Protein AF-A0A956Z950-F1 (afdb_monomer_lite)

Radius of gyration: 25.84 Å; chains: 1; bounding box: 88×44×71 Å

pLDDT: mean 71.16, std 17.28, range [30.95, 95.12]

Sequence (337 aa):
MPAPLKPLLLPKWVHWTKTFQETALINRGTLDAVGYALPMVLLTRNAVERKEKMVDRTITIGSAFLLAPLHAYLFYRLFSRGLPSKHLMKLPFKALTSNRAFHAGLKELQKTLLQDSRGKLNWAIPKGLLGNNQAVTRIRHKLINNKTHMLLWDLMTEAMIFTNIGFINNWVSRKTTGKNRFVGEIGAASDAELDALHQARGNDEITKADEMKRHINNSIVAIVTPLVIALGLKRGLKNPKINHPFIKALRTVAHSFDYKKGIYLGMGSLVVVVGMQFLGYITAARSKYELMERTLQEAWANYLFFLGEPTWTFLLGRALFNREQRPLVHSIKSCVD

Secondary structure (DSSP, 8-state):
-PPP-------HHHHHHHHHHHTHHHHHHHHIIIIIIHHHHHT-SSHHHHHHHHHHHHHHHHIIIIIHHHHHHHHHHHHTTTSS-GGGGGS-GGGGSSHHHHHHHHHHHHHHHHHHTTT-----S-TTGGG-HHHHHHHHHHHHHHHHHHHHHHHHHHHHHHHHHHHHHHHHHHHHHS--S-TTTBTTB-HHHHHHHHHHTT--PPPHHHHHHHHHHHHHHHHHHHHHHHHHHHHHHH-TT---HHHHHHHHTGGGG--BTTTB--HHHHHHHHHHHHHHHHHT-SSHHHHHHHHHHHHHHHHIIIIIHHHHHHHHHHHHHTTT-----SSSSSS--

Structure (mmCIF, N/CA/C/O backbone):
data_AF-A0A956Z950-F1
#
_entry.id   AF-A0A956Z950-F1
#
loop_
_atom_site.group_PDB
_atom_site.id
_atom_site.type_symbol
_atom_site.label_atom_id
_atom_site.label_alt_id
_atom_site.label_comp_id
_atom_site.label_asym_id
_atom_site.label_entity_id
_atom_site.label_seq_id
_atom_site.pdbx_PDB_ins_code
_atom_site.Cartn_x
_atom_site.Cartn_y
_atom_site.Cartn_z
_atom_site.occupancy
_atom_site.B_iso_or_equiv
_atom_site.auth_seq_id
_atom_site.auth_comp_id
_atom_site.auth_asym_id
_atom_site.auth_atom_id
_atom_site.pdbx_PDB_model_num
ATOM 1 N N . MET A 1 1 ? -54.321 -11.184 12.605 1.00 36.19 1 MET A N 1
ATOM 2 C CA . MET A 1 1 ? -52.846 -11.136 12.725 1.00 36.19 1 MET A CA 1
ATOM 3 C C . MET A 1 1 ? -52.259 -11.682 11.434 1.00 36.19 1 MET A C 1
ATOM 5 O O . MET A 1 1 ? -52.555 -12.832 11.130 1.00 36.19 1 MET A O 1
ATOM 9 N N . PRO A 1 2 ? -51.531 -10.893 10.627 1.00 30.95 2 PRO A N 1
ATOM 10 C CA . PRO A 1 2 ? -50.921 -11.424 9.415 1.00 30.95 2 PRO A CA 1
ATOM 11 C C . PRO A 1 2 ? -49.802 -12.397 9.804 1.00 30.95 2 PRO A C 1
ATOM 13 O O . PRO A 1 2 ? -49.047 -12.145 10.745 1.00 30.95 2 PRO A O 1
ATOM 16 N N . ALA A 1 3 ? -49.744 -13.532 9.110 1.00 32.78 3 ALA A N 1
ATOM 17 C CA . ALA A 1 3 ? -48.742 -14.565 9.336 1.00 32.78 3 ALA A CA 1
ATOM 18 C C . ALA A 1 3 ? -47.320 -13.984 9.200 1.00 32.78 3 ALA A C 1
ATOM 20 O O . ALA A 1 3 ? -47.096 -13.130 8.336 1.00 32.78 3 ALA A O 1
ATOM 21 N N . PRO A 1 4 ? -46.345 -14.435 10.011 1.00 35.56 4 PRO A N 1
ATOM 22 C CA . PRO A 1 4 ? -44.966 -14.007 9.849 1.00 35.56 4 PRO A CA 1
ATOM 23 C C . PRO A 1 4 ? -44.488 -14.412 8.453 1.00 35.56 4 PRO A C 1
ATOM 25 O O . PRO A 1 4 ? -44.472 -15.595 8.104 1.00 35.56 4 PRO A O 1
ATOM 28 N N . LEU A 1 5 ? -44.121 -13.411 7.650 1.00 33.09 5 LEU A N 1
ATOM 29 C CA . LEU A 1 5 ? -43.457 -13.596 6.366 1.00 33.09 5 LEU A CA 1
ATOM 30 C C . LEU A 1 5 ? -42.270 -14.538 6.581 1.00 33.09 5 LEU A C 1
ATOM 32 O O . LEU A 1 5 ? -41.326 -14.205 7.303 1.00 33.09 5 LEU A O 1
ATOM 36 N N . LYS A 1 6 ? -42.334 -15.731 5.974 1.00 33.75 6 LYS A N 1
ATOM 37 C CA . LYS A 1 6 ? -41.185 -16.638 5.909 1.00 33.75 6 LYS A CA 1
ATOM 38 C C . LYS A 1 6 ? -40.003 -15.831 5.366 1.00 33.75 6 LYS A C 1
ATOM 40 O O . LYS A 1 6 ? -40.196 -15.106 4.387 1.00 33.75 6 LYS A O 1
ATOM 45 N N . PRO A 1 7 ? -38.805 -15.923 5.971 1.00 36.12 7 PRO A N 1
ATOM 46 C CA . PRO A 1 7 ? -37.646 -15.218 5.456 1.00 36.12 7 PRO A CA 1
ATOM 47 C C . PRO A 1 7 ? -37.455 -15.672 4.013 1.00 36.12 7 PRO A C 1
ATOM 49 O O . PRO A 1 7 ? -37.205 -16.854 3.768 1.00 36.12 7 PRO A O 1
ATOM 52 N N . LEU A 1 8 ? -37.635 -14.747 3.063 1.00 39.84 8 LEU A N 1
ATOM 53 C CA . LEU A 1 8 ? -37.225 -14.969 1.687 1.00 39.84 8 LEU A CA 1
ATOM 54 C C . LEU A 1 8 ? -35.783 -15.455 1.772 1.00 39.84 8 LEU A C 1
ATOM 56 O O . LEU A 1 8 ? -34.916 -14.747 2.291 1.00 39.84 8 LEU A O 1
ATOM 60 N N . LEU A 1 9 ? -35.559 -16.693 1.335 1.00 41.72 9 LEU A N 1
ATOM 61 C CA . LEU A 1 9 ? -34.234 -17.245 1.130 1.00 41.72 9 LEU A CA 1
ATOM 62 C C . LEU A 1 9 ? -33.528 -16.276 0.189 1.00 41.72 9 LEU A C 1
ATOM 64 O O . LEU A 1 9 ? -33.746 -16.318 -1.019 1.00 41.72 9 LEU A O 1
ATOM 68 N N . LEU A 1 10 ? -32.738 -15.358 0.752 1.00 43.41 10 LEU A N 1
ATOM 69 C CA . LEU A 1 10 ? -31.855 -14.513 -0.032 1.00 43.41 10 LEU A CA 1
ATOM 70 C C . LEU A 1 10 ? -31.085 -15.471 -0.948 1.00 43.41 10 LEU A C 1
ATOM 72 O O . LEU A 1 10 ? -30.477 -16.416 -0.428 1.00 43.41 10 LEU A O 1
ATOM 76 N N . PRO A 1 11 ? -31.160 -15.306 -2.284 1.00 47.19 11 PRO A N 1
ATOM 77 C CA . PRO A 1 11 ? -30.531 -16.232 -3.209 1.00 47.19 11 PRO A CA 1
ATOM 78 C C . PRO A 1 11 ? -29.075 -16.423 -2.794 1.00 47.19 11 PRO A C 1
ATOM 80 O O . PRO A 1 11 ? -28.435 -15.459 -2.365 1.00 47.19 11 PRO A O 1
ATOM 83 N N . LYS A 1 12 ? -28.523 -17.636 -2.939 1.00 40.16 12 LYS A N 1
ATOM 84 C CA . LYS A 1 12 ? -27.099 -17.921 -2.659 1.00 40.16 12 LYS A CA 1
ATOM 85 C C . LYS A 1 12 ? -26.176 -16.825 -3.233 1.00 40.16 12 LYS A C 1
ATOM 87 O O . LYS A 1 12 ? -25.171 -16.486 -2.625 1.00 40.16 12 LYS A O 1
ATOM 92 N N . TRP A 1 13 ? -26.582 -16.180 -4.323 1.00 37.72 13 TRP A N 1
ATOM 93 C CA . TRP A 1 13 ? -25.934 -15.050 -4.990 1.00 37.72 13 TRP A CA 1
ATOM 94 C C . TRP A 1 13 ? -25.842 -13.731 -4.196 1.00 37.72 13 TRP A C 1
ATOM 96 O O . TRP A 1 13 ? -24.858 -13.017 -4.359 1.00 37.72 13 TRP A O 1
ATOM 106 N N . VAL A 1 14 ? -26.783 -13.410 -3.295 1.00 39.25 14 VAL A N 1
ATOM 107 C CA . VAL A 1 14 ? -26.665 -12.269 -2.354 1.00 39.25 14 VAL A CA 1
ATOM 108 C C . VAL A 1 14 ? -25.585 -12.549 -1.312 1.00 39.25 14 VAL A C 1
ATOM 110 O O . VAL A 1 14 ? -24.806 -11.674 -0.938 1.00 39.25 14 VAL A O 1
ATOM 113 N N . HIS A 1 15 ? -25.490 -13.806 -0.874 1.00 38.78 15 HIS A N 1
ATOM 114 C CA . HIS A 1 15 ? -24.385 -14.242 -0.036 1.00 38.78 15 HIS A CA 1
ATOM 115 C C . HIS A 1 15 ? -23.064 -14.189 -0.807 1.00 38.78 15 HIS A C 1
ATOM 117 O O . HIS A 1 15 ? -22.077 -13.741 -0.241 1.00 38.78 15 HIS A O 1
ATOM 123 N N . TRP A 1 16 ? -23.037 -14.544 -2.095 1.00 38.34 16 TRP A N 1
ATOM 124 C CA . TRP A 1 16 ? -21.848 -14.398 -2.938 1.00 38.34 16 TRP A CA 1
ATOM 125 C C . TRP A 1 16 ? -21.462 -12.946 -3.191 1.00 38.34 16 TRP A C 1
ATOM 127 O O . TRP A 1 16 ? -20.291 -12.650 -3.071 1.00 38.34 16 TRP A O 1
ATOM 137 N N . THR A 1 17 ? -22.387 -12.027 -3.472 1.00 36.41 17 THR A N 1
ATOM 138 C CA . THR A 1 17 ? -22.077 -10.592 -3.648 1.00 36.41 17 THR A CA 1
ATOM 139 C C . THR A 1 17 ? -21.613 -9.955 -2.347 1.00 36.41 17 THR A C 1
ATOM 141 O O . THR A 1 17 ? -20.627 -9.228 -2.348 1.00 36.41 17 THR A O 1
ATOM 144 N N . LYS A 1 18 ? -22.237 -10.298 -1.215 1.00 37.66 18 LYS A N 1
ATOM 145 C CA . LYS A 1 18 ? -21.753 -9.897 0.109 1.00 37.66 18 LYS A CA 1
ATOM 146 C C . LYS A 1 18 ? -20.380 -10.498 0.405 1.00 37.66 18 LYS A C 1
ATOM 148 O O . LYS A 1 18 ? -19.490 -9.784 0.840 1.00 37.66 18 LYS A O 1
ATOM 153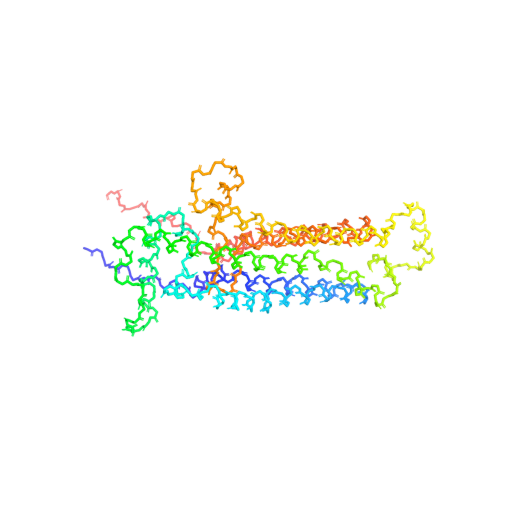 N N . THR A 1 19 ? -20.170 -11.780 0.111 1.00 38.62 19 THR A N 1
ATOM 154 C CA . THR A 1 19 ? -18.866 -12.438 0.272 1.00 38.62 19 THR A CA 1
ATOM 155 C C . THR A 1 19 ? -17.840 -11.810 -0.659 1.00 38.62 19 THR A C 1
ATOM 157 O O . THR A 1 19 ? -16.728 -11.587 -0.217 1.00 38.62 19 THR A O 1
ATOM 160 N N . PHE A 1 20 ? -18.224 -11.445 -1.884 1.00 38.81 20 PHE A N 1
ATOM 161 C CA . PHE A 1 20 ? -17.392 -10.837 -2.916 1.00 38.81 20 PHE A CA 1
ATOM 162 C C . PHE A 1 20 ? -16.963 -9.422 -2.538 1.00 38.81 20 PHE A C 1
ATOM 164 O O . PHE A 1 20 ? -15.784 -9.115 -2.647 1.00 38.81 20 PHE A O 1
ATOM 171 N N . GLN A 1 21 ? -17.886 -8.610 -2.015 1.00 40.25 21 GLN A N 1
ATOM 172 C CA . GLN A 1 21 ? -17.613 -7.304 -1.407 1.00 40.25 21 GLN A CA 1
ATOM 173 C C . GLN A 1 21 ? -16.757 -7.441 -0.147 1.00 40.25 21 GLN A C 1
ATOM 175 O O . GLN A 1 21 ? -15.829 -6.673 0.087 1.00 40.25 21 GLN A O 1
ATOM 180 N N . GLU A 1 22 ? -17.022 -8.459 0.670 1.00 39.69 22 GLU A N 1
ATOM 181 C CA . GLU A 1 22 ? -16.208 -8.741 1.838 1.00 39.69 22 GLU A CA 1
ATOM 182 C C . GLU A 1 22 ? -14.807 -9.228 1.412 1.00 39.69 22 GLU A C 1
ATOM 184 O O . GLU A 1 22 ? -13.836 -8.948 2.104 1.00 39.69 22 GLU A O 1
ATOM 189 N N . THR A 1 23 ? -14.636 -9.997 0.334 1.00 45.84 23 THR A N 1
ATOM 190 C CA . THR A 1 23 ? -13.346 -10.471 -0.216 1.00 45.84 23 THR A CA 1
ATOM 191 C C . THR A 1 23 ? -12.887 -9.639 -1.408 1.00 45.84 23 THR A C 1
ATOM 193 O O . THR A 1 23 ? -12.163 -10.163 -2.257 1.00 45.84 23 THR A O 1
ATOM 196 N N . ALA A 1 24 ? -13.262 -8.356 -1.459 1.00 48.97 24 ALA A N 1
ATOM 197 C CA . ALA A 1 24 ? -12.948 -7.469 -2.576 1.00 48.97 24 ALA A CA 1
ATOM 198 C C . ALA A 1 24 ? -11.459 -7.527 -2.944 1.00 48.97 24 ALA A C 1
ATOM 200 O O . ALA A 1 24 ? -11.131 -7.606 -4.114 1.00 48.97 24 ALA A O 1
ATOM 201 N N . LEU A 1 25 ? -10.558 -7.642 -1.962 1.00 49.81 25 LEU A N 1
ATOM 202 C CA . LEU A 1 25 ? -9.109 -7.789 -2.174 1.00 49.81 25 LEU A CA 1
ATOM 203 C C . LEU A 1 25 ? -8.682 -9.075 -2.902 1.00 49.81 25 LEU A C 1
ATOM 205 O O . LEU A 1 25 ? -7.820 -9.009 -3.770 1.00 49.81 25 LEU A O 1
ATOM 209 N N . ILE A 1 26 ? -9.277 -10.228 -2.579 1.00 52.31 26 ILE A N 1
ATOM 210 C CA . ILE A 1 26 ? -8.942 -11.510 -3.227 1.00 52.31 26 ILE A CA 1
ATOM 211 C C . ILE A 1 26 ? -9.468 -11.498 -4.660 1.00 52.31 26 ILE A C 1
ATOM 213 O O . ILE A 1 26 ? -8.723 -11.755 -5.596 1.00 52.31 26 ILE A O 1
ATOM 217 N N . ASN A 1 27 ? -10.735 -11.120 -4.833 1.00 48.25 27 ASN A N 1
ATOM 218 C CA . ASN A 1 27 ? -11.375 -11.084 -6.146 1.00 48.25 27 ASN A CA 1
ATOM 219 C C . ASN A 1 27 ? -10.722 -10.057 -7.072 1.00 48.25 27 ASN A C 1
ATOM 221 O O . ASN A 1 27 ? -10.587 -10.298 -8.265 1.00 48.25 27 ASN A O 1
ATOM 225 N N . ARG A 1 28 ? -10.256 -8.942 -6.512 1.00 54.84 28 ARG A N 1
ATOM 226 C CA . ARG A 1 28 ? -9.499 -7.902 -7.205 1.00 54.84 28 ARG A CA 1
ATOM 227 C C . ARG A 1 28 ? -8.101 -8.341 -7.589 1.00 54.84 28 ARG A C 1
ATOM 229 O O . ARG A 1 28 ? -7.748 -8.166 -8.738 1.00 54.84 28 ARG A O 1
ATOM 236 N N . GLY A 1 29 ? -7.329 -8.951 -6.690 1.00 54.69 29 GLY A N 1
ATOM 237 C CA . GLY A 1 29 ? -6.021 -9.478 -7.074 1.00 54.69 29 GLY A CA 1
ATOM 238 C C . GLY A 1 29 ? -6.141 -10.571 -8.147 1.00 54.69 29 GLY A C 1
ATOM 239 O O . GLY A 1 29 ? -5.272 -10.685 -9.005 1.00 54.69 29 GLY A O 1
ATOM 240 N N . THR A 1 30 ? -7.248 -11.324 -8.167 1.00 51.62 30 THR A N 1
ATOM 241 C CA . THR A 1 30 ? -7.568 -12.265 -9.251 1.00 51.62 30 THR A CA 1
ATOM 242 C C . THR A 1 30 ? -7.985 -11.550 -10.542 1.00 51.62 30 THR A C 1
ATOM 244 O O . THR A 1 30 ? -7.527 -11.940 -11.611 1.00 51.62 30 THR A O 1
ATOM 247 N N . LEU A 1 31 ? -8.802 -10.492 -10.477 1.00 53.16 31 LEU A N 1
ATOM 248 C CA . LEU A 1 31 ? -9.183 -9.682 -11.644 1.00 53.16 31 LEU A CA 1
ATOM 249 C C . LEU A 1 31 ? -7.996 -8.905 -12.230 1.00 53.16 31 LEU A C 1
ATOM 251 O O . LEU A 1 31 ? -7.857 -8.863 -13.447 1.00 53.16 31 LEU A O 1
ATOM 255 N N . ASP A 1 32 ? -7.105 -8.369 -11.401 1.00 56.41 32 ASP A N 1
ATOM 256 C CA . ASP A 1 32 ? -5.864 -7.732 -11.842 1.00 56.41 32 ASP A CA 1
ATOM 257 C C . ASP A 1 32 ? -4.927 -8.768 -12.469 1.00 56.41 32 ASP A C 1
ATOM 259 O O . ASP A 1 32 ? -4.366 -8.515 -13.532 1.00 56.41 32 ASP A O 1
ATOM 263 N N . ALA A 1 33 ? -4.793 -9.959 -11.874 1.00 55.03 33 ALA A N 1
ATOM 264 C CA . ALA A 1 33 ? -3.956 -11.029 -12.419 1.00 55.03 33 ALA A CA 1
ATOM 265 C C . ALA A 1 33 ? -4.477 -11.584 -13.760 1.00 55.03 33 ALA A C 1
ATOM 267 O O . ALA A 1 33 ? -3.694 -11.841 -14.674 1.00 55.03 33 ALA A O 1
ATOM 268 N N . VAL A 1 34 ? -5.792 -11.775 -13.901 1.00 54.34 34 VAL A N 1
ATOM 269 C CA . VAL A 1 34 ? -6.386 -12.456 -15.067 1.00 54.34 34 VAL A CA 1
ATOM 270 C C . VAL A 1 34 ? -6.893 -11.471 -16.124 1.00 54.34 34 VAL A C 1
ATOM 272 O O . VAL A 1 34 ? -6.720 -11.715 -17.314 1.00 54.34 34 VAL A O 1
ATOM 275 N N . GLY A 1 35 ? -7.503 -10.359 -15.715 1.00 53.44 35 GLY A N 1
ATOM 276 C CA . GLY A 1 35 ? -8.142 -9.382 -16.602 1.00 53.44 35 GLY A CA 1
ATOM 277 C C . GLY A 1 35 ? -7.226 -8.264 -17.100 1.00 53.44 35 GLY A C 1
ATOM 278 O O . GLY A 1 35 ? -7.523 -7.667 -18.131 1.00 53.44 35 GLY A O 1
ATOM 279 N N . TYR A 1 36 ? -6.109 -7.994 -16.415 1.00 61.50 36 TYR A N 1
ATOM 280 C CA . TYR A 1 36 ? -5.167 -6.933 -16.796 1.00 61.50 36 TYR A CA 1
ATOM 281 C C . TYR A 1 36 ? -3.740 -7.451 -17.002 1.00 61.50 36 TYR A C 1
ATOM 283 O O . TYR A 1 36 ? -3.162 -7.270 -18.072 1.00 61.50 36 TYR A O 1
ATOM 291 N N . ALA A 1 37 ? -3.181 -8.162 -16.022 1.00 62.09 37 ALA A N 1
ATOM 292 C CA . ALA A 1 37 ? -1.799 -8.628 -16.040 1.00 62.09 37 ALA A CA 1
ATOM 293 C C . ALA A 1 37 ? -1.532 -9.646 -17.157 1.00 62.09 37 ALA A C 1
ATOM 295 O O . ALA A 1 37 ? -0.577 -9.476 -17.915 1.00 62.09 37 ALA A O 1
ATOM 296 N N . LEU A 1 38 ? -2.378 -10.677 -17.288 1.00 64.19 38 LEU A N 1
ATOM 297 C CA . LEU A 1 38 ? -2.237 -11.677 -18.350 1.00 64.19 38 LEU A CA 1
ATOM 298 C C . LEU A 1 38 ? -2.312 -11.035 -19.747 1.00 64.19 38 LEU A C 1
ATOM 300 O O . LEU A 1 38 ? -1.374 -11.226 -20.521 1.00 64.19 38 LEU A O 1
ATOM 304 N N . PRO A 1 39 ? -3.343 -10.231 -20.083 1.00 67.00 39 PRO A N 1
ATOM 305 C CA . PRO A 1 39 ? -3.405 -9.557 -21.378 1.00 67.00 39 PRO A CA 1
ATOM 306 C C . PRO A 1 39 ? -2.222 -8.618 -21.622 1.00 67.00 39 PRO A C 1
ATOM 308 O O . PRO A 1 39 ? -1.646 -8.642 -22.704 1.00 67.00 39 PRO A O 1
ATOM 311 N N . MET A 1 40 ? -1.792 -7.848 -20.618 1.00 67.06 40 MET A N 1
ATOM 312 C CA . MET A 1 40 ? -0.656 -6.928 -20.754 1.00 67.06 40 MET A CA 1
ATOM 313 C C . MET A 1 40 ? 0.671 -7.637 -21.031 1.00 67.06 40 MET A C 1
ATOM 315 O O . MET A 1 40 ? 1.520 -7.057 -21.703 1.00 67.06 40 MET A O 1
ATOM 319 N N . VAL A 1 41 ? 0.855 -8.863 -20.528 1.00 70.88 41 VAL A N 1
ATOM 320 C CA . VAL A 1 41 ? 2.016 -9.720 -20.817 1.00 70.88 41 VAL A CA 1
ATOM 321 C C . VAL A 1 41 ? 1.875 -10.404 -22.181 1.00 70.88 41 VAL A C 1
ATOM 323 O O . VAL A 1 41 ? 2.847 -10.488 -22.927 1.00 70.88 41 VAL A O 1
ATOM 326 N N . LEU A 1 42 ? 0.683 -10.899 -22.523 1.00 71.88 42 LEU A N 1
ATOM 327 C CA . LEU A 1 42 ? 0.438 -11.634 -23.769 1.00 71.88 42 LEU A CA 1
ATOM 328 C C . LEU A 1 42 ? 0.450 -10.728 -25.008 1.00 71.88 42 LEU A C 1
ATOM 330 O O . LEU A 1 42 ? 0.877 -11.165 -26.073 1.00 71.88 42 LEU A O 1
ATOM 334 N N . LEU A 1 43 ? 0.025 -9.472 -24.864 1.00 70.69 43 LEU A N 1
ATOM 335 C CA . LEU A 1 43 ? -0.046 -8.485 -25.945 1.00 70.69 43 LEU A CA 1
ATOM 336 C C . LEU A 1 43 ? 1.263 -7.701 -26.145 1.00 70.69 43 LEU A C 1
ATOM 338 O O . LEU A 1 43 ? 1.309 -6.809 -26.994 1.00 70.69 43 LEU A O 1
ATOM 342 N N . THR A 1 44 ? 2.333 -8.009 -25.398 1.00 70.06 44 THR A N 1
ATOM 343 C CA . THR A 1 44 ? 3.636 -7.376 -25.641 1.00 70.06 44 THR A CA 1
ATOM 344 C C . THR A 1 44 ? 4.233 -7.821 -26.963 1.00 70.06 44 THR A C 1
ATOM 346 O O . THR A 1 44 ? 4.251 -9.010 -27.307 1.00 70.06 44 THR A O 1
ATOM 349 N N . ARG A 1 45 ? 4.789 -6.842 -27.677 1.00 69.25 45 ARG A N 1
ATOM 350 C CA . ARG A 1 45 ? 5.439 -7.050 -28.976 1.00 69.25 45 ARG A CA 1
ATOM 351 C C . ARG A 1 45 ? 6.903 -7.464 -28.829 1.00 69.25 45 ARG A C 1
ATOM 353 O O . ARG A 1 45 ? 7.462 -8.046 -29.749 1.00 69.25 45 ARG A O 1
ATOM 360 N N . ASN A 1 46 ? 7.503 -7.211 -27.665 1.00 74.38 46 ASN A N 1
ATOM 361 C CA . ASN A 1 46 ? 8.901 -7.505 -27.373 1.00 74.38 46 ASN A CA 1
ATOM 362 C C . ASN A 1 46 ? 9.036 -8.524 -26.221 1.00 74.38 46 ASN A C 1
ATOM 364 O O . ASN A 1 46 ? 8.397 -8.405 -25.174 1.00 74.38 46 ASN A O 1
ATOM 368 N N . ALA A 1 47 ? 9.918 -9.515 -26.387 1.00 76.06 47 ALA A N 1
ATOM 369 C CA . ALA A 1 47 ? 10.246 -10.502 -25.358 1.00 76.06 47 ALA A CA 1
ATOM 370 C C . ALA A 1 47 ? 10.857 -9.881 -24.086 1.00 76.06 47 ALA A C 1
ATOM 372 O O . ALA A 1 47 ? 10.634 -10.391 -22.987 1.00 76.06 47 ALA A O 1
ATOM 373 N N . VAL A 1 48 ? 11.606 -8.781 -24.205 1.00 72.62 48 VAL A N 1
ATOM 374 C CA . VAL A 1 48 ? 12.157 -8.053 -23.051 1.00 72.62 48 VAL A CA 1
ATOM 375 C C . VAL A 1 48 ? 11.043 -7.343 -22.285 1.00 72.62 48 VAL A C 1
ATOM 377 O O . VAL A 1 48 ? 10.956 -7.473 -21.066 1.00 72.62 48 VAL A O 1
ATOM 380 N N . GLU A 1 49 ? 10.147 -6.662 -22.998 1.00 72.94 49 GLU A N 1
ATOM 381 C CA . GLU A 1 49 ? 8.974 -6.000 -22.416 1.00 72.94 49 GLU A CA 1
ATOM 382 C C . GLU A 1 49 ? 8.070 -7.021 -21.709 1.00 72.94 49 GLU A C 1
ATOM 384 O O . GLU A 1 49 ? 7.594 -6.791 -20.597 1.00 72.94 49 GLU A O 1
ATOM 389 N N . ARG A 1 50 ? 7.905 -8.208 -22.311 1.00 76.75 50 ARG A N 1
ATOM 390 C CA . ARG A 1 50 ? 7.199 -9.337 -21.694 1.00 76.75 50 ARG A CA 1
ATOM 391 C C . ARG A 1 50 ? 7.815 -9.736 -20.356 1.00 76.75 50 ARG A C 1
ATOM 393 O O . ARG A 1 50 ? 7.080 -9.964 -19.401 1.00 76.75 50 ARG A O 1
ATOM 400 N N . LYS A 1 51 ? 9.147 -9.821 -20.279 1.00 75.81 51 LYS A N 1
ATOM 401 C CA . LYS A 1 51 ? 9.867 -10.187 -19.050 1.00 75.81 51 LYS A CA 1
ATOM 402 C C . LYS A 1 51 ? 9.724 -9.124 -17.962 1.00 75.81 51 LYS A C 1
ATOM 404 O O . LYS A 1 51 ? 9.423 -9.497 -16.833 1.00 75.81 51 LYS A O 1
ATOM 409 N N . GLU A 1 52 ? 9.879 -7.834 -18.279 1.00 73.44 52 GLU A N 1
ATOM 410 C CA . GLU A 1 52 ? 9.639 -6.754 -17.303 1.00 73.44 52 GLU A CA 1
ATOM 411 C C . GLU A 1 52 ? 8.206 -6.813 -16.758 1.00 73.44 52 GLU A C 1
ATOM 413 O O . GLU A 1 52 ? 8.008 -6.813 -15.543 1.00 73.44 52 GLU A O 1
ATOM 418 N N . LYS A 1 53 ? 7.208 -6.954 -17.642 1.00 75.06 53 LYS A N 1
ATOM 419 C CA . LYS A 1 53 ? 5.804 -7.070 -17.227 1.00 75.06 53 LYS A CA 1
ATOM 420 C C . LYS A 1 53 ? 5.545 -8.340 -16.415 1.00 75.06 53 LYS A C 1
ATOM 422 O O . LYS A 1 53 ? 4.815 -8.286 -15.436 1.00 75.06 53 LYS A O 1
ATOM 427 N N . MET A 1 54 ? 6.154 -9.480 -16.741 1.00 78.69 54 MET A N 1
ATOM 428 C CA . MET A 1 54 ? 6.020 -10.685 -15.911 1.00 78.69 54 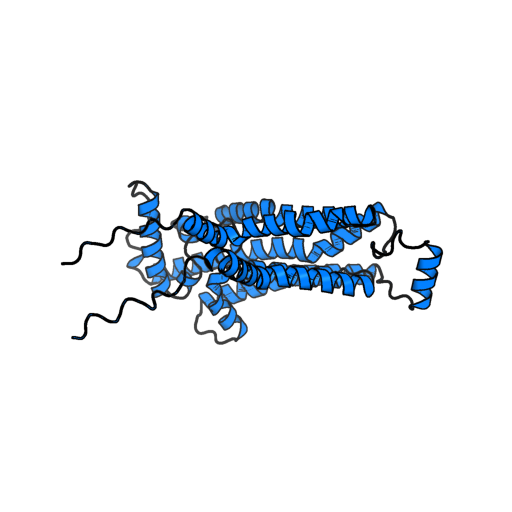MET A CA 1
ATOM 429 C C . MET A 1 54 ? 6.618 -10.504 -14.514 1.00 78.69 54 MET A C 1
ATOM 431 O O . MET A 1 54 ? 6.013 -10.954 -13.541 1.00 78.69 54 MET A O 1
ATOM 435 N N . VAL A 1 55 ? 7.778 -9.852 -14.396 1.00 79.06 55 VAL A N 1
ATOM 436 C CA . VAL A 1 55 ? 8.424 -9.595 -13.100 1.00 79.06 55 VAL A CA 1
ATOM 437 C C . VAL A 1 55 ? 7.567 -8.673 -12.243 1.00 79.06 55 VAL A C 1
ATOM 439 O O . VAL A 1 55 ? 7.248 -9.038 -11.113 1.00 79.06 55 VAL A O 1
ATOM 442 N N . ASP A 1 56 ? 7.118 -7.550 -12.801 1.00 75.12 56 ASP A N 1
ATOM 443 C CA . ASP A 1 56 ? 6.180 -6.629 -12.154 1.00 75.12 56 ASP A CA 1
ATOM 444 C C . ASP A 1 56 ? 4.963 -7.368 -11.576 1.00 75.12 56 ASP A C 1
ATOM 446 O O . ASP A 1 56 ? 4.648 -7.282 -10.384 1.00 75.12 56 ASP A O 1
ATOM 450 N N . ARG A 1 57 ? 4.302 -8.172 -12.413 1.00 76.75 57 ARG A N 1
ATOM 451 C CA . ARG A 1 57 ? 3.078 -8.874 -12.017 1.00 76.75 57 ARG A CA 1
ATOM 452 C C . ARG A 1 57 ? 3.351 -9.996 -11.029 1.00 76.75 57 ARG A C 1
ATOM 454 O O . ARG A 1 57 ? 2.545 -10.195 -10.127 1.00 76.75 57 ARG A O 1
ATOM 461 N N . THR A 1 58 ? 4.494 -10.668 -11.121 1.00 78.62 58 THR A N 1
ATOM 462 C CA . THR A 1 58 ? 4.901 -11.675 -10.131 1.00 78.62 58 THR A CA 1
ATOM 463 C C . THR A 1 58 ? 5.144 -11.038 -8.766 1.00 78.62 58 THR A C 1
ATOM 465 O O . THR A 1 58 ? 4.678 -11.573 -7.762 1.00 78.62 58 THR A O 1
ATOM 468 N N . ILE A 1 59 ? 5.818 -9.882 -8.716 1.00 78.75 59 ILE A N 1
ATOM 469 C CA . ILE A 1 59 ? 6.043 -9.142 -7.467 1.00 78.75 59 ILE A CA 1
ATOM 470 C C . ILE A 1 59 ? 4.711 -8.656 -6.894 1.00 78.75 59 ILE A C 1
ATOM 472 O O . ILE A 1 59 ? 4.457 -8.869 -5.715 1.00 78.75 59 ILE A O 1
ATOM 476 N N . THR A 1 60 ? 3.839 -8.084 -7.727 1.00 72.38 60 THR A N 1
ATOM 477 C CA . THR A 1 60 ? 2.519 -7.576 -7.319 1.00 72.38 60 THR A CA 1
ATOM 478 C C . THR A 1 60 ? 1.594 -8.683 -6.798 1.00 72.38 60 THR A C 1
ATOM 480 O O . THR A 1 60 ? 0.955 -8.533 -5.758 1.00 72.38 60 THR A O 1
ATOM 483 N N . ILE A 1 61 ? 1.518 -9.824 -7.491 1.00 72.38 61 ILE A N 1
ATOM 484 C CA . ILE A 1 61 ? 0.704 -10.973 -7.065 1.00 72.38 61 ILE A CA 1
ATOM 485 C C . ILE A 1 61 ? 1.314 -11.608 -5.811 1.00 72.38 61 ILE A C 1
ATOM 487 O O . ILE A 1 61 ? 0.600 -11.901 -4.852 1.00 72.38 61 ILE A O 1
ATOM 491 N N . GLY A 1 62 ? 2.634 -11.799 -5.794 1.00 73.12 62 GLY A N 1
ATOM 492 C CA . GLY A 1 62 ? 3.353 -12.356 -4.653 1.00 73.12 62 GLY A CA 1
ATOM 493 C C . GLY A 1 62 ? 3.203 -11.499 -3.397 1.00 73.12 62 GLY A C 1
ATOM 494 O O . GLY A 1 62 ? 2.955 -12.040 -2.319 1.00 73.12 62 GLY A O 1
ATOM 495 N N . SER A 1 63 ? 3.277 -10.172 -3.514 1.00 72.56 63 SER A N 1
ATOM 496 C CA . SER A 1 63 ? 3.069 -9.285 -2.371 1.00 72.56 63 SER A CA 1
ATOM 497 C C . SER A 1 63 ? 1.624 -9.331 -1.880 1.00 72.56 63 SER A C 1
ATOM 499 O O . SER A 1 63 ? 1.395 -9.604 -0.705 1.00 72.56 63 SER A O 1
ATOM 501 N N . ALA A 1 64 ? 0.642 -9.201 -2.775 1.00 68.00 64 ALA A N 1
ATOM 502 C CA . ALA A 1 64 ? -0.770 -9.165 -2.403 1.00 68.00 64 ALA A CA 1
ATOM 503 C C . ALA A 1 64 ? -1.286 -10.482 -1.791 1.00 68.00 64 ALA A C 1
ATOM 505 O O . ALA A 1 64 ? -2.086 -10.455 -0.851 1.00 68.00 64 ALA A O 1
ATOM 506 N N . PHE A 1 65 ? -0.851 -11.634 -2.313 1.00 68.75 65 PHE A N 1
ATOM 507 C CA . PHE A 1 65 ? -1.403 -12.941 -1.935 1.00 68.75 65 PHE A CA 1
ATOM 508 C C . PHE A 1 65 ? -0.528 -13.760 -0.990 1.00 68.75 65 PHE A C 1
ATOM 510 O O . PHE A 1 65 ? -1.054 -14.644 -0.313 1.00 68.75 65 PHE A O 1
ATOM 517 N N . LEU A 1 66 ? 0.777 -13.485 -0.916 1.00 71.75 66 LEU A N 1
ATOM 518 C CA . LEU A 1 66 ? 1.693 -14.229 -0.050 1.00 71.75 66 LEU A CA 1
ATOM 519 C C . LEU A 1 66 ? 2.279 -13.336 1.040 1.00 71.75 66 LEU A C 1
ATOM 521 O O . LEU A 1 66 ? 2.118 -13.655 2.219 1.00 71.75 66 LEU A O 1
ATOM 525 N N . LEU A 1 67 ? 2.918 -12.217 0.682 1.00 74.31 67 LEU A N 1
ATOM 526 C CA . LEU A 1 67 ? 3.628 -11.388 1.664 1.00 74.31 67 LEU A CA 1
ATOM 527 C C . LEU A 1 67 ? 2.670 -10.637 2.591 1.00 74.31 67 LEU A C 1
ATOM 529 O O . LEU A 1 67 ? 2.809 -10.786 3.802 1.00 74.31 67 LEU A O 1
ATOM 533 N N . ALA A 1 68 ? 1.671 -9.919 2.071 1.00 70.81 68 ALA A N 1
ATOM 534 C CA . ALA A 1 68 ? 0.717 -9.159 2.881 1.00 70.81 68 ALA A CA 1
ATOM 535 C C . ALA A 1 68 ? -0.014 -10.047 3.911 1.00 70.81 68 ALA A C 1
ATOM 537 O O . ALA A 1 68 ? 0.004 -9.710 5.101 1.00 70.81 68 ALA A O 1
ATOM 538 N N . PRO A 1 69 ? -0.602 -11.208 3.538 1.00 70.19 69 PRO A N 1
ATOM 539 C CA . PRO A 1 69 ? -1.253 -12.087 4.508 1.00 70.19 69 PRO A CA 1
ATOM 540 C C . PRO A 1 69 ? -0.286 -12.706 5.519 1.00 70.19 69 PRO A C 1
ATOM 542 O O . PRO A 1 69 ? -0.616 -12.809 6.703 1.00 70.19 69 PRO A O 1
ATOM 545 N N . LEU A 1 70 ? 0.909 -13.113 5.077 1.00 72.62 70 LEU A N 1
ATOM 546 C CA . LEU A 1 70 ? 1.929 -13.680 5.959 1.00 72.62 70 LEU A CA 1
ATOM 547 C C . LEU A 1 70 ? 2.421 -12.641 6.971 1.00 72.62 70 LEU A C 1
ATOM 549 O O . LEU A 1 70 ? 2.511 -12.931 8.163 1.00 72.62 70 LEU A O 1
ATOM 553 N N . HIS A 1 71 ? 2.696 -11.425 6.511 1.00 76.44 71 HIS A N 1
ATOM 554 C CA . HIS A 1 71 ? 3.136 -10.311 7.334 1.00 76.44 71 HIS A CA 1
ATOM 555 C C . HIS A 1 71 ? 2.050 -9.948 8.355 1.00 76.44 71 HIS A C 1
ATOM 557 O O . HIS A 1 71 ? 2.302 -10.013 9.560 1.00 76.44 71 HIS A O 1
ATOM 563 N N . ALA A 1 72 ? 0.805 -9.740 7.912 1.00 71.75 72 ALA A N 1
ATOM 564 C CA . ALA A 1 72 ? -0.327 -9.486 8.802 1.00 71.75 72 ALA A CA 1
ATOM 565 C C . ALA A 1 72 ? -0.488 -10.595 9.861 1.00 71.75 72 ALA A C 1
ATOM 567 O O . ALA A 1 72 ? -0.690 -10.313 11.044 1.00 71.75 72 ALA A O 1
ATOM 568 N N . TYR A 1 73 ? -0.315 -11.864 9.479 1.00 76.00 73 TYR A N 1
ATOM 569 C CA . TYR A 1 73 ? -0.367 -12.997 10.402 1.00 76.00 73 TYR A CA 1
ATOM 570 C C . TYR A 1 73 ? 0.760 -12.993 11.449 1.00 76.00 73 TYR A C 1
ATOM 572 O O . TYR A 1 73 ? 0.510 -13.173 12.649 1.00 76.00 73 TYR A O 1
ATOM 580 N N . LEU A 1 74 ? 2.007 -12.797 11.012 1.00 80.94 74 LEU A N 1
ATOM 581 C CA . LEU A 1 74 ? 3.183 -12.770 11.884 1.00 80.94 74 LEU A CA 1
ATOM 582 C C . LEU A 1 74 ? 3.116 -11.589 12.858 1.00 80.94 74 LEU A C 1
ATOM 584 O O . LEU A 1 74 ? 3.292 -11.766 14.069 1.00 80.94 74 LEU A O 1
ATOM 588 N N . PHE A 1 75 ? 2.775 -10.401 12.363 1.00 80.19 75 PHE A N 1
ATOM 589 C CA . PHE A 1 75 ? 2.664 -9.200 13.182 1.00 80.19 75 PHE A CA 1
ATOM 590 C C . PHE A 1 75 ? 1.427 -9.211 14.078 1.00 80.19 75 PHE A C 1
ATOM 592 O O . PHE A 1 75 ? 1.509 -8.753 15.218 1.00 80.19 75 PHE A O 1
ATOM 599 N N . TYR A 1 76 ? 0.321 -9.837 13.665 1.00 80.56 76 TYR A N 1
ATOM 600 C CA . TYR A 1 76 ? -0.799 -10.115 14.565 1.00 80.56 76 TYR A CA 1
ATOM 601 C C . TYR A 1 76 ? -0.350 -10.957 15.766 1.00 80.56 76 TYR A C 1
ATOM 603 O O . TYR A 1 76 ? -0.677 -10.637 16.914 1.00 80.56 76 TYR A O 1
ATOM 611 N N . ARG A 1 77 ? 0.431 -12.023 15.541 1.00 80.50 77 ARG A N 1
ATOM 612 C CA . ARG A 1 77 ? 0.977 -12.849 16.631 1.00 80.50 77 ARG A CA 1
ATOM 613 C C . ARG A 1 77 ? 1.914 -12.048 17.533 1.00 80.50 77 ARG A C 1
ATOM 615 O O . ARG A 1 77 ? 1.833 -12.202 18.747 1.00 80.50 77 ARG A O 1
ATOM 622 N N . LEU A 1 78 ? 2.764 -11.195 16.966 1.00 85.06 78 LEU A N 1
ATOM 623 C CA . LEU A 1 78 ? 3.702 -10.366 17.724 1.00 85.06 78 LEU A CA 1
ATOM 624 C C . LEU A 1 78 ? 2.969 -9.320 18.580 1.00 85.06 78 LEU A C 1
ATOM 626 O O . LEU A 1 78 ? 3.168 -9.257 19.791 1.00 85.06 78 LEU A O 1
ATOM 630 N N . PHE A 1 79 ? 2.079 -8.535 17.971 1.00 84.12 79 PHE A N 1
ATOM 631 C CA . PHE A 1 79 ? 1.406 -7.403 18.615 1.00 84.12 79 PHE A CA 1
ATOM 632 C C . PHE A 1 79 ? 0.170 -7.785 19.432 1.00 84.12 79 PHE A C 1
ATOM 634 O O . PHE A 1 79 ? -0.360 -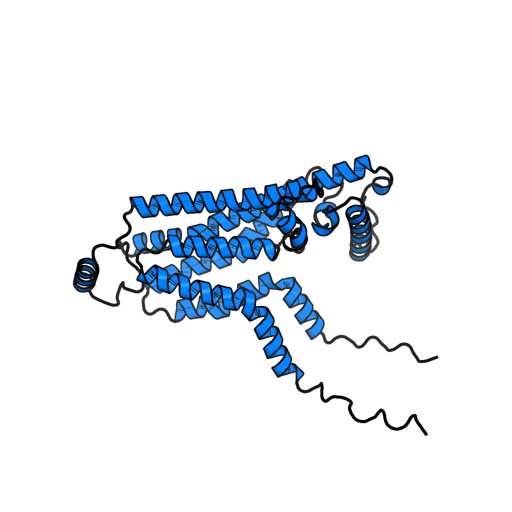6.954 20.171 1.00 84.12 79 PHE A O 1
ATOM 641 N N . SER A 1 80 ? -0.290 -9.035 19.367 1.00 80.81 80 SER A N 1
ATOM 642 C CA . SER A 1 80 ? -1.265 -9.552 20.334 1.00 80.81 80 SER A CA 1
ATOM 643 C C . SER A 1 80 ? -0.625 -9.969 21.664 1.00 80.81 80 SER A C 1
ATOM 645 O O . SER A 1 80 ? -1.348 -10.106 22.657 1.00 80.81 80 SER A O 1
ATOM 647 N N . ARG A 1 81 ? 0.711 -10.117 21.734 1.00 77.88 81 ARG A N 1
ATOM 648 C CA . ARG A 1 81 ? 1.419 -10.438 22.983 1.00 77.88 81 ARG A CA 1
ATOM 649 C C . ARG A 1 81 ? 1.215 -9.326 24.015 1.00 77.88 81 ARG A C 1
ATOM 651 O O . ARG A 1 81 ? 1.334 -8.135 23.729 1.00 77.88 81 ARG A O 1
ATOM 658 N N . GLY A 1 82 ? 0.870 -9.721 25.238 1.00 72.44 82 GLY A N 1
ATOM 659 C CA . GLY A 1 82 ? 0.634 -8.802 26.352 1.00 72.44 82 GLY A CA 1
ATOM 660 C C . GLY A 1 82 ? -0.735 -8.111 26.354 1.00 72.44 82 GLY A C 1
ATOM 661 O O . GLY A 1 82 ? -0.987 -7.296 27.246 1.00 72.44 82 GLY A O 1
ATOM 662 N N . LEU A 1 83 ? -1.629 -8.399 25.404 1.00 78.06 83 LEU A N 1
ATOM 663 C CA . LEU A 1 83 ? -3.047 -8.080 25.576 1.00 78.06 83 LEU A CA 1
ATOM 664 C C . LEU A 1 83 ? -3.703 -9.135 26.479 1.00 78.06 83 LEU A C 1
ATOM 666 O O . LEU A 1 83 ? -3.364 -10.311 26.367 1.00 78.06 83 LEU A O 1
ATOM 670 N N . PRO A 1 84 ? -4.676 -8.752 27.326 1.00 72.56 84 PRO A N 1
ATOM 671 C CA . PRO A 1 84 ? -5.381 -9.712 28.179 1.00 72.56 84 PRO A CA 1
ATOM 672 C C . PRO A 1 84 ? -6.167 -10.751 27.366 1.00 72.56 84 PRO A C 1
ATOM 674 O O . PRO A 1 84 ? -6.435 -11.842 27.848 1.00 72.56 84 PRO A O 1
ATOM 677 N N . SER A 1 85 ? -6.509 -10.437 26.112 1.00 77.56 85 SER A N 1
ATOM 678 C CA . SER A 1 85 ? -7.028 -11.405 25.151 1.00 77.56 85 SER A CA 1
ATOM 679 C C . SER A 1 85 ? -6.609 -11.022 23.735 1.00 77.56 85 SER A C 1
ATOM 681 O O . SER A 1 85 ? -6.803 -9.880 23.310 1.00 77.56 85 SER A O 1
ATOM 683 N N . LYS A 1 86 ? -6.091 -11.993 22.968 1.00 76.81 86 LYS A N 1
ATOM 684 C CA . LYS A 1 86 ? -5.748 -11.813 21.544 1.00 76.81 86 LYS A CA 1
ATOM 685 C C . LYS A 1 86 ? -6.951 -11.379 20.703 1.00 76.81 86 LYS A C 1
ATOM 687 O O . LYS A 1 86 ? -6.792 -10.665 19.720 1.00 76.81 86 LYS A O 1
ATOM 692 N N . HIS A 1 87 ? -8.164 -11.748 21.119 1.00 80.12 87 HIS A N 1
ATOM 693 C CA . HIS A 1 87 ? -9.395 -11.392 20.417 1.00 80.12 87 HIS A CA 1
ATOM 694 C C . HIS A 1 87 ? -9.670 -9.885 20.421 1.00 80.12 87 HIS A C 1
ATOM 696 O O . HIS A 1 87 ? -10.368 -9.410 19.532 1.00 80.12 87 HIS A O 1
ATOM 702 N N . LEU A 1 88 ? -9.078 -9.121 21.347 1.00 81.69 88 LEU A N 1
ATOM 703 C CA . LEU A 1 88 ? -9.188 -7.661 21.362 1.00 81.69 88 LEU A CA 1
ATOM 704 C C . LEU A 1 88 ? -8.621 -7.011 20.094 1.00 81.69 88 LEU A C 1
ATOM 706 O O . LEU A 1 88 ? -9.110 -5.962 19.688 1.00 81.69 88 LEU A O 1
ATOM 710 N N . MET A 1 89 ? -7.656 -7.650 19.422 1.00 82.94 89 MET A N 1
ATOM 711 C CA . MET A 1 89 ? -7.139 -7.183 18.128 1.00 82.94 89 MET A CA 1
ATOM 712 C C . MET A 1 89 ? -8.200 -7.200 17.018 1.00 82.94 89 MET A C 1
ATOM 714 O O . MET A 1 89 ? -8.057 -6.469 16.042 1.00 82.94 89 MET A O 1
ATOM 718 N N . LYS A 1 90 ? -9.279 -7.983 17.176 1.00 82.25 90 LYS A N 1
ATOM 719 C CA . LYS A 1 90 ? -10.407 -8.024 16.232 1.00 82.25 90 LYS A CA 1
ATOM 720 C C . LYS A 1 90 ? -11.340 -6.813 16.352 1.00 82.25 90 LYS A C 1
ATOM 722 O O . LYS A 1 90 ? -12.193 -6.638 15.489 1.00 82.25 90 LYS A O 1
ATOM 727 N N . LEU A 1 91 ? -11.219 -5.993 17.402 1.00 86.50 91 LEU A N 1
ATOM 728 C CA . LEU A 1 91 ? -12.040 -4.788 17.533 1.00 86.50 91 LEU A CA 1
ATOM 729 C C . LEU A 1 91 ? -11.683 -3.783 16.440 1.00 86.50 91 LEU A C 1
ATOM 731 O O . LEU A 1 91 ? -10.499 -3.476 16.304 1.00 86.50 91 LEU A O 1
ATOM 735 N N . PRO A 1 92 ? -12.654 -3.208 15.716 1.00 86.75 92 PRO A N 1
ATOM 736 C CA . PRO A 1 92 ? -12.377 -2.207 14.692 1.00 86.75 92 PRO A CA 1
ATOM 737 C C . PRO A 1 92 ? -11.821 -0.909 15.300 1.00 86.75 92 PRO A C 1
ATOM 739 O O . PRO A 1 92 ? -12.112 -0.570 16.449 1.00 86.75 92 PRO A O 1
ATOM 742 N N . PHE A 1 93 ? -11.057 -0.133 14.533 1.00 86.88 93 PHE A N 1
ATOM 743 C CA . PHE A 1 93 ? -10.563 1.195 14.903 1.00 86.88 93 PHE A CA 1
ATOM 744 C C . PHE A 1 93 ? -11.702 2.132 15.310 1.00 86.88 93 PHE A C 1
ATOM 746 O O . PHE A 1 93 ? -11.531 2.937 16.227 1.00 86.88 93 PHE A O 1
ATOM 753 N N . LYS A 1 94 ? -12.895 1.974 14.717 1.00 86.44 94 LYS A N 1
ATOM 754 C CA . LYS A 1 94 ? -14.110 2.703 15.121 1.00 86.44 94 LYS A CA 1
ATOM 755 C C . LYS A 1 94 ? -14.439 2.518 16.608 1.00 86.44 94 LYS A C 1
ATOM 757 O O . LYS A 1 94 ? -14.798 3.489 17.277 1.00 86.44 94 LYS A O 1
ATOM 762 N N . ALA A 1 95 ? -14.241 1.315 17.151 1.00 88.06 95 ALA A N 1
ATOM 763 C CA . ALA A 1 95 ? -14.441 1.031 18.572 1.00 88.06 95 ALA A CA 1
ATOM 764 C C . ALA A 1 95 ? -13.376 1.695 19.464 1.00 88.06 95 ALA A C 1
ATOM 766 O O . ALA A 1 95 ? -13.570 1.818 20.664 1.00 88.06 95 ALA A O 1
ATOM 767 N N . LEU A 1 96 ? -12.255 2.165 18.913 1.00 89.50 96 LEU A N 1
ATOM 768 C CA . LEU A 1 96 ? -11.167 2.779 19.683 1.00 89.50 96 LEU A CA 1
ATOM 769 C C . LEU A 1 96 ? -11.289 4.301 19.805 1.00 89.50 96 LEU A C 1
ATOM 771 O O . LEU A 1 96 ? -10.486 4.916 20.502 1.00 89.50 96 LEU A O 1
ATOM 775 N N . THR A 1 97 ? -12.285 4.911 19.164 1.00 86.25 97 THR A N 1
ATOM 776 C CA . THR A 1 97 ? -12.465 6.373 19.091 1.00 86.25 97 THR A CA 1
ATOM 777 C C . THR A 1 97 ? -12.801 7.024 20.435 1.00 86.25 97 THR A C 1
ATOM 779 O O . THR A 1 97 ? -12.421 8.166 20.682 1.00 86.25 97 THR A O 1
ATOM 782 N N . SER A 1 98 ? -13.488 6.304 21.324 1.00 86.25 98 SER A N 1
ATOM 783 C CA . SER A 1 98 ? -13.867 6.768 22.663 1.00 86.25 98 SER A CA 1
ATOM 784 C C . SER A 1 98 ? -14.051 5.588 23.616 1.00 86.25 98 SER A C 1
ATOM 786 O O . SER A 1 98 ? -14.231 4.454 23.174 1.00 86.25 98 SER A O 1
ATOM 788 N N . ASN A 1 99 ? -14.064 5.839 24.928 1.00 84.44 99 ASN A N 1
ATOM 789 C CA . ASN A 1 99 ? -14.344 4.787 25.911 1.00 84.44 99 ASN A CA 1
ATOM 790 C C . ASN A 1 99 ? -15.756 4.202 25.735 1.00 84.44 99 ASN A C 1
ATOM 792 O O . ASN A 1 99 ? -15.925 2.989 25.810 1.00 84.44 99 ASN A O 1
ATOM 796 N N . ARG A 1 100 ? -16.758 5.035 25.415 1.00 86.62 100 ARG A N 1
ATOM 797 C CA . ARG A 1 100 ? -18.131 4.576 25.140 1.00 86.62 100 ARG A CA 1
ATOM 798 C C . ARG A 1 100 ? -18.182 3.629 23.938 1.00 86.62 100 ARG A C 1
ATOM 800 O O . ARG A 1 100 ? -18.762 2.550 24.039 1.00 86.62 100 ARG A O 1
ATOM 807 N N . ALA A 1 101 ? -17.548 4.008 22.826 1.00 87.00 101 ALA A N 1
ATOM 808 C CA . ALA A 1 101 ? -17.456 3.158 21.637 1.00 87.00 101 ALA A CA 1
ATOM 809 C C . ALA A 1 101 ? -16.688 1.859 21.925 1.00 87.00 101 ALA A C 1
ATOM 811 O O . ALA A 1 101 ? -17.064 0.796 21.438 1.00 87.00 101 ALA A O 1
ATOM 812 N N . PHE A 1 102 ? -15.658 1.931 22.769 1.00 88.50 102 PHE A N 1
ATOM 813 C CA . PHE A 1 102 ? -14.855 0.775 23.146 1.00 88.50 102 PHE A CA 1
ATOM 814 C C . PHE A 1 102 ? -15.653 -0.230 23.977 1.00 88.50 102 PHE A C 1
ATOM 816 O O . PHE A 1 102 ? -15.630 -1.419 23.675 1.00 88.50 102 PHE A O 1
ATOM 823 N N . HIS A 1 103 ? -16.438 0.233 24.953 1.00 85.00 103 HIS A N 1
ATOM 824 C CA . HIS A 1 103 ? -17.361 -0.628 25.697 1.00 85.00 103 HIS A CA 1
ATOM 825 C C . HIS A 1 103 ? -18.399 -1.301 24.793 1.00 85.00 103 HIS A C 1
ATOM 827 O O . HIS A 1 103 ? -18.656 -2.494 24.952 1.00 85.00 103 HIS A O 1
ATOM 833 N N . ALA A 1 104 ? -18.985 -0.560 23.847 1.00 86.31 104 ALA A N 1
ATOM 834 C CA . ALA A 1 104 ? -19.930 -1.125 22.885 1.00 86.31 104 ALA A CA 1
ATOM 835 C C . ALA A 1 104 ? -19.266 -2.207 22.018 1.00 86.31 104 ALA A C 1
ATOM 837 O O . ALA A 1 104 ? -19.789 -3.315 21.917 1.00 86.31 104 ALA A O 1
ATOM 838 N N . GLY A 1 105 ? -18.067 -1.927 21.496 1.00 87.00 105 GLY A N 1
ATOM 839 C CA . GLY A 1 105 ? -17.293 -2.888 20.713 1.00 87.00 105 GLY A CA 1
ATOM 840 C C . GLY A 1 105 ? -16.907 -4.139 21.505 1.00 87.00 105 GLY A C 1
ATOM 841 O O . GLY A 1 105 ? -16.979 -5.239 20.970 1.00 87.00 105 GLY A O 1
ATOM 842 N N . LEU A 1 106 ? -16.550 -4.012 22.790 1.00 84.50 106 LEU A N 1
ATOM 843 C CA . LEU A 1 106 ? -16.263 -5.165 23.655 1.00 84.50 106 LEU A CA 1
ATOM 844 C C . LEU A 1 106 ? -17.486 -6.077 23.826 1.00 84.50 106 LEU A C 1
ATOM 846 O O . LEU A 1 106 ? -17.342 -7.296 23.752 1.00 84.50 106 LEU A O 1
ATOM 850 N N . LYS A 1 107 ? -18.678 -5.498 24.031 1.00 82.50 107 LYS A N 1
ATOM 851 C CA . LYS A 1 107 ? -19.937 -6.255 24.144 1.00 82.50 107 LYS A CA 1
ATOM 852 C C . LYS A 1 107 ? -20.281 -6.973 22.839 1.00 82.50 107 LYS A C 1
ATOM 854 O O . LYS A 1 107 ? -20.657 -8.142 22.859 1.00 82.50 107 LYS A O 1
ATOM 859 N N . GLU A 1 108 ? -20.132 -6.285 21.711 1.00 84.00 108 GLU A N 1
ATOM 860 C CA . GLU A 1 108 ? -20.372 -6.858 20.386 1.00 84.00 108 GLU A CA 1
ATOM 861 C C . GLU A 1 108 ? -19.397 -7.998 20.087 1.00 84.00 108 GLU A C 1
ATOM 863 O O . GLU A 1 108 ? -19.821 -9.097 19.738 1.00 84.00 108 GLU A O 1
ATOM 868 N N . LEU A 1 109 ? -18.101 -7.781 20.332 1.00 81.56 109 LEU A N 1
ATOM 869 C CA . LEU A 1 109 ? -17.082 -8.813 20.193 1.00 81.56 109 LEU A CA 1
ATOM 870 C C . LEU A 1 109 ? -17.419 -10.033 21.055 1.00 81.56 109 LEU A C 1
ATOM 872 O O . LEU A 1 109 ? -17.369 -11.152 20.559 1.00 81.56 109 LEU A O 1
ATOM 876 N N . GLN A 1 110 ? -17.800 -9.835 22.319 1.00 76.75 110 GLN A N 1
ATOM 877 C CA . GLN A 1 110 ? -18.209 -10.930 23.198 1.00 76.75 110 GLN A CA 1
ATOM 878 C C . GLN A 1 110 ? -19.379 -11.730 22.605 1.00 76.75 110 GLN A C 1
ATOM 880 O O . GLN A 1 110 ? -19.332 -12.958 22.614 1.00 76.75 110 GLN A O 1
ATOM 885 N N . LYS A 1 111 ? -20.394 -11.062 22.043 1.00 76.94 111 LYS A N 1
ATOM 886 C CA . LYS A 1 111 ? -21.539 -11.720 21.396 1.00 76.94 111 LYS A CA 1
ATOM 887 C C . LYS A 1 111 ? -21.114 -12.565 20.190 1.00 76.94 111 LYS A C 1
ATOM 889 O O . LYS A 1 111 ? -21.501 -13.728 20.112 1.00 76.94 111 LYS A O 1
ATOM 894 N N . THR A 1 112 ? -20.294 -12.019 19.294 1.00 75.00 112 THR A N 1
ATOM 895 C CA . THR A 1 112 ? -19.804 -12.735 18.101 1.00 75.00 112 THR A CA 1
ATOM 896 C C . THR A 1 112 ? -18.977 -13.959 18.483 1.00 75.00 112 THR A C 1
ATOM 898 O O . THR A 1 112 ? -19.158 -15.050 17.956 1.00 75.00 112 THR A O 1
ATOM 901 N N . LEU A 1 113 ? -18.094 -13.791 19.465 1.00 72.81 113 LEU A N 1
ATOM 902 C CA . LEU A 1 113 ? -17.248 -14.857 19.984 1.00 72.81 113 LEU A CA 1
ATOM 903 C C . LEU A 1 113 ? -18.070 -15.998 20.626 1.00 72.81 113 LEU A C 1
ATOM 905 O O . LEU A 1 113 ? -17.756 -17.172 20.440 1.00 72.81 113 LEU A O 1
ATOM 909 N N . LEU A 1 114 ? -19.152 -15.673 21.341 1.00 68.81 114 LEU A N 1
ATOM 910 C CA . LEU A 1 114 ? -20.067 -16.668 21.910 1.00 68.81 114 LEU A CA 1
ATOM 911 C C . LEU A 1 114 ? -20.815 -17.460 20.828 1.00 68.81 114 LEU A C 1
ATOM 913 O O . LEU A 1 114 ? -20.973 -18.669 20.978 1.00 68.81 114 LEU A O 1
ATOM 917 N N . GLN A 1 115 ? -21.210 -16.813 19.729 1.00 68.50 115 GLN A N 1
ATOM 918 C CA . GLN A 1 115 ? -21.871 -17.471 18.595 1.00 68.50 115 GLN A CA 1
ATOM 919 C C . GLN A 1 115 ? -20.934 -18.433 17.843 1.00 68.50 115 GLN A C 1
ATOM 921 O O . GLN A 1 115 ? -21.352 -19.531 17.484 1.00 68.50 115 GLN A O 1
ATOM 926 N N . ASP A 1 116 ? -19.656 -18.075 17.681 1.00 64.62 116 ASP A N 1
ATOM 927 C CA . ASP A 1 116 ? -18.661 -18.907 16.983 1.00 64.62 116 ASP A CA 1
ATOM 928 C C . ASP A 1 116 ? -18.198 -20.136 17.798 1.00 64.62 116 ASP A C 1
ATOM 930 O O . ASP A 1 116 ? -17.675 -21.104 17.245 1.00 64.62 116 ASP A O 1
ATOM 934 N N . SER A 1 117 ? -18.349 -20.114 19.126 1.00 56.28 117 SER A N 1
ATOM 935 C CA . SER A 1 117 ? -17.645 -21.030 20.042 1.00 56.28 117 SER A CA 1
ATOM 936 C C . SER A 1 117 ? -18.369 -22.332 20.409 1.00 56.28 117 SER A C 1
ATOM 938 O O . SER A 1 117 ? -17.851 -23.083 21.238 1.00 56.28 117 SER A O 1
ATOM 940 N N . ARG A 1 118 ? -19.552 -22.618 19.837 1.00 54.88 118 ARG A N 1
ATOM 941 C CA . ARG A 1 118 ? -20.411 -23.769 20.216 1.00 54.88 118 ARG A CA 1
ATOM 942 C C . ARG A 1 118 ? -20.474 -23.994 21.744 1.00 54.88 118 ARG A C 1
ATOM 944 O O . ARG A 1 118 ? -20.333 -25.115 22.221 1.00 54.88 118 ARG A O 1
ATOM 951 N N . GLY A 1 119 ? -20.626 -22.922 22.527 1.00 47.62 119 GLY A N 1
ATOM 952 C CA . GLY A 1 119 ? -20.871 -23.009 23.973 1.00 47.62 119 GLY A CA 1
ATOM 953 C C . GLY A 1 119 ? -19.651 -23.187 24.891 1.00 47.62 119 GLY A C 1
ATOM 954 O O . GLY A 1 119 ? -19.840 -23.296 26.101 1.00 47.62 119 GLY A O 1
ATOM 955 N N . LYS A 1 120 ? -18.399 -23.168 24.403 1.00 46.34 120 LYS A N 1
ATOM 956 C CA . LYS A 1 120 ? -17.220 -23.193 25.300 1.00 46.34 120 LYS A CA 1
ATOM 957 C C . LYS A 1 120 ? -16.859 -21.791 25.804 1.00 46.34 120 LYS A C 1
ATOM 959 O O . LYS A 1 120 ? -16.093 -21.055 25.185 1.00 46.34 120 LYS A O 1
ATOM 964 N N . LEU A 1 121 ? -17.391 -21.451 26.977 1.00 47.56 121 LEU A N 1
ATOM 965 C CA . LEU A 1 121 ? -17.352 -20.136 27.626 1.00 47.56 121 LEU A CA 1
ATOM 966 C C . LEU A 1 121 ? -16.009 -19.783 28.314 1.00 47.56 121 LEU A C 1
ATOM 968 O O . LEU A 1 121 ? -16.008 -19.296 29.436 1.00 47.56 121 LEU A O 1
ATOM 972 N N . ASN A 1 122 ? -14.854 -20.006 27.677 1.00 49.56 122 ASN A N 1
ATOM 973 C CA . ASN A 1 122 ? -13.532 -19.738 28.293 1.00 49.56 122 ASN A CA 1
ATOM 974 C C . ASN A 1 122 ? -12.799 -18.505 27.726 1.00 49.56 122 ASN A C 1
ATOM 976 O O . ASN A 1 122 ? -11.577 -18.480 27.603 1.00 49.56 122 ASN A O 1
ATOM 980 N N . TRP A 1 123 ? -13.544 -17.498 27.263 1.00 52.00 123 TRP A N 1
ATOM 981 C CA . TRP A 1 123 ? -12.987 -16.388 26.481 1.00 52.00 123 TRP A CA 1
ATOM 982 C C . TRP A 1 123 ? -13.040 -15.123 27.340 1.00 52.00 123 TRP A C 1
ATOM 984 O O . TRP A 1 123 ? -13.894 -14.256 27.168 1.00 52.00 123 TRP A O 1
ATOM 994 N N . ALA A 1 124 ? -12.161 -15.049 28.338 1.00 52.25 124 ALA A N 1
ATOM 995 C CA . ALA A 1 124 ? -12.177 -13.969 29.315 1.00 52.25 124 ALA A CA 1
ATOM 996 C C . ALA A 1 124 ? -11.654 -12.653 28.703 1.00 52.25 124 ALA A C 1
ATOM 998 O O . ALA A 1 124 ? -10.466 -12.344 28.750 1.00 52.25 124 ALA A O 1
ATOM 999 N N . ILE A 1 125 ? -12.556 -11.819 28.177 1.00 58.00 125 ILE A N 1
ATOM 1000 C CA . ILE A 1 125 ? -12.450 -10.388 28.489 1.00 58.00 125 ILE A CA 1
ATOM 1001 C C . ILE A 1 125 ? -12.703 -10.334 30.004 1.00 58.00 125 ILE A C 1
ATOM 1003 O O . ILE A 1 125 ? -13.773 -10.789 30.413 1.00 58.00 125 ILE A O 1
ATOM 1007 N N . PRO A 1 126 ? -11.743 -9.904 30.847 1.00 56.62 126 PRO A N 1
ATOM 1008 C CA . PRO A 1 126 ? -11.847 -10.085 32.293 1.00 56.62 126 PRO A CA 1
ATOM 1009 C C . PRO A 1 126 ? -13.197 -9.587 32.818 1.00 56.62 126 PRO A C 1
ATOM 1011 O O . PRO A 1 126 ? -13.561 -8.430 32.581 1.00 56.62 126 PRO A O 1
ATOM 1014 N N . LYS A 1 127 ? -13.954 -10.451 33.509 1.00 51.44 127 LYS A N 1
ATOM 1015 C CA . LYS A 1 127 ? -15.153 -10.030 34.248 1.00 51.44 127 LYS A CA 1
ATOM 1016 C C . LYS A 1 127 ? -14.685 -8.976 35.256 1.00 51.44 127 LYS A C 1
ATOM 1018 O O . LYS A 1 127 ? -13.888 -9.282 36.130 1.00 51.44 127 LYS A O 1
ATOM 1023 N N . GLY A 1 128 ? -15.080 -7.720 35.054 1.00 56.00 128 GLY A N 1
ATOM 1024 C CA . GLY A 1 128 ? -14.588 -6.572 35.829 1.00 56.00 128 GLY A CA 1
ATOM 1025 C C . GLY A 1 128 ? -13.844 -5.513 35.011 1.00 56.00 128 GLY A C 1
ATOM 1026 O O . GLY A 1 128 ? -13.767 -4.367 35.447 1.00 56.00 128 GLY A O 1
ATOM 1027 N N . LEU A 1 129 ? -13.399 -5.818 33.780 1.00 63.34 129 LEU A N 1
ATOM 1028 C CA . LEU A 1 129 ? -12.789 -4.811 32.902 1.00 63.34 129 LEU A CA 1
ATOM 1029 C C . LEU A 1 129 ? -13.748 -3.647 32.632 1.00 63.34 129 LEU A C 1
ATOM 1031 O O . LEU A 1 129 ? -13.326 -2.506 32.543 1.00 63.34 129 LEU A O 1
ATOM 1035 N N . LEU A 1 130 ? -15.044 -3.945 32.518 1.00 63.06 130 LEU A N 1
ATOM 1036 C CA . LEU A 1 130 ? -16.084 -2.966 32.209 1.00 63.06 130 LEU A CA 1
ATOM 1037 C C . LEU A 1 130 ? -16.421 -2.037 33.390 1.00 63.06 130 LEU A C 1
ATOM 1039 O O . LEU A 1 130 ? -17.043 -1.007 33.159 1.00 63.06 130 LEU A O 1
ATOM 1043 N N . GLY A 1 131 ? -16.024 -2.387 34.620 1.00 65.06 131 GLY A N 1
ATOM 1044 C CA . GLY A 1 131 ? -16.328 -1.617 35.833 1.00 65.06 131 GLY A CA 1
ATOM 1045 C C . GLY A 1 131 ? -15.256 -0.595 36.225 1.00 65.06 131 GLY A C 1
ATOM 1046 O O . GLY A 1 131 ? -15.508 0.247 37.078 1.00 65.06 131 GLY A O 1
ATOM 1047 N N . ASN A 1 132 ? -14.067 -0.636 35.610 1.00 77.12 132 ASN A N 1
ATOM 1048 C CA . ASN A 1 132 ? -12.952 0.254 35.947 1.00 77.12 132 ASN A CA 1
ATOM 1049 C C . ASN A 1 132 ? -12.542 1.124 34.746 1.00 77.12 132 ASN A C 1
ATOM 1051 O O . ASN A 1 132 ? -11.756 0.710 33.891 1.00 77.12 132 ASN A O 1
ATOM 1055 N N . ASN A 1 133 ? -13.019 2.371 34.720 1.00 77.88 133 ASN A N 1
ATOM 1056 C CA . ASN A 1 133 ? -12.763 3.330 33.637 1.00 77.88 133 ASN A CA 1
ATOM 1057 C C . ASN A 1 133 ? -11.268 3.581 33.358 1.00 77.88 133 ASN A C 1
ATOM 1059 O O . ASN A 1 133 ? -10.881 3.797 32.202 1.00 77.88 133 ASN A O 1
ATOM 1063 N N . GLN A 1 134 ? -10.402 3.525 34.377 1.00 82.12 134 GLN A N 1
ATOM 1064 C CA . GLN A 1 134 ? -8.957 3.670 34.177 1.00 82.12 134 GLN A CA 1
ATOM 1065 C C . GLN A 1 134 ? -8.363 2.438 33.488 1.00 82.12 134 GLN A C 1
ATOM 1067 O O . GLN A 1 134 ? -7.588 2.581 32.540 1.00 82.12 134 GLN A O 1
ATOM 1072 N N . ALA A 1 135 ? -8.757 1.232 33.908 1.00 79.62 135 ALA A N 1
ATOM 1073 C CA . ALA A 1 135 ? -8.317 -0.013 33.279 1.00 79.62 135 ALA A CA 1
ATOM 1074 C C . ALA A 1 135 ? -8.771 -0.099 31.811 1.00 79.62 135 ALA A C 1
ATOM 1076 O O . ALA A 1 135 ? -7.967 -0.422 30.932 1.00 79.62 135 ALA A O 1
ATOM 1077 N N . VAL A 1 136 ? -10.021 0.287 31.527 1.00 83.44 136 VAL A N 1
ATOM 1078 C CA . VAL A 1 136 ? -10.574 0.392 30.165 1.00 83.44 136 VAL A CA 1
ATOM 1079 C C . VAL A 1 136 ? -9.733 1.335 29.313 1.00 83.44 136 VAL A C 1
ATOM 1081 O O . VAL A 1 136 ? -9.325 0.978 28.209 1.00 83.44 136 VAL A O 1
ATOM 1084 N N . THR A 1 137 ? -9.425 2.523 29.836 1.00 86.56 137 THR A N 1
ATOM 1085 C CA . THR A 1 137 ? -8.645 3.531 29.110 1.00 86.56 137 THR A CA 1
ATOM 1086 C C . THR A 1 137 ? -7.222 3.045 28.826 1.00 86.56 137 THR A C 1
ATOM 1088 O O . THR A 1 137 ? -6.733 3.195 27.704 1.00 86.56 137 THR A O 1
ATOM 1091 N N . ARG A 1 138 ? -6.565 2.404 29.805 1.00 87.81 138 ARG A N 1
ATOM 1092 C CA . ARG A 1 138 ? -5.227 1.810 29.635 1.00 87.81 138 ARG A CA 1
ATOM 1093 C C . ARG A 1 138 ? -5.227 0.740 28.546 1.00 87.81 138 ARG A C 1
ATOM 1095 O O . ARG A 1 138 ? -4.368 0.768 27.666 1.00 87.81 138 ARG A O 1
ATOM 1102 N N . ILE A 1 139 ? -6.206 -0.164 28.559 1.00 88.06 139 ILE A N 1
ATOM 1103 C CA . ILE A 1 139 ? -6.314 -1.229 27.554 1.00 88.06 139 ILE A CA 1
ATOM 1104 C C . ILE A 1 139 ? -6.645 -0.654 26.180 1.00 88.06 139 ILE A C 1
ATOM 1106 O O . ILE A 1 139 ? -6.010 -1.051 25.205 1.00 88.06 139 ILE A O 1
ATOM 1110 N N . ARG A 1 140 ? -7.547 0.330 26.090 1.00 90.62 140 ARG A N 1
ATOM 1111 C CA . ARG A 1 140 ? -7.837 1.048 24.841 1.00 90.62 140 ARG A CA 1
ATOM 1112 C C . ARG A 1 140 ? -6.565 1.664 24.259 1.00 90.62 140 ARG A C 1
ATOM 1114 O O . ARG A 1 140 ? -6.277 1.469 23.084 1.00 90.62 140 ARG A O 1
ATOM 1121 N N . HIS A 1 141 ? -5.766 2.362 25.067 1.00 92.38 141 HIS A N 1
ATOM 1122 C CA . HIS A 1 141 ? -4.503 2.956 24.617 1.00 92.38 141 HIS A CA 1
ATOM 1123 C C . HIS A 1 141 ? -3.461 1.916 24.200 1.00 92.38 141 HIS A C 1
ATOM 1125 O O . HIS A 1 141 ? -2.765 2.131 23.205 1.00 92.38 141 HIS A O 1
ATOM 1131 N N . LYS A 1 142 ? -3.360 0.794 24.924 1.00 91.19 142 LYS A N 1
ATOM 1132 C CA . LYS A 1 142 ? -2.481 -0.321 24.550 1.00 91.19 142 LYS A CA 1
ATOM 1133 C C . LYS A 1 142 ? -2.906 -0.930 23.215 1.00 91.19 142 LYS A C 1
ATOM 1135 O O . LYS A 1 142 ? -2.069 -1.143 22.348 1.00 91.19 142 LYS A O 1
ATOM 1140 N N . LEU A 1 143 ? -4.206 -1.117 23.011 1.00 90.88 143 LEU A N 1
ATOM 1141 C CA . LEU A 1 143 ? -4.750 -1.633 21.761 1.00 90.88 143 LEU A CA 1
ATOM 1142 C C . LEU A 1 143 ? -4.547 -0.656 20.594 1.00 90.88 143 LEU A C 1
ATOM 1144 O O . LEU A 1 143 ? -4.142 -1.085 19.520 1.00 90.88 143 LEU A O 1
ATOM 1148 N N . ILE A 1 144 ? -4.735 0.653 20.807 1.00 93.25 144 ILE A N 1
ATOM 1149 C CA . ILE A 1 144 ? -4.401 1.682 19.807 1.00 93.25 144 ILE A CA 1
ATOM 1150 C C . ILE A 1 144 ? -2.926 1.577 19.414 1.00 93.25 144 ILE A C 1
ATOM 1152 O O . ILE A 1 144 ? -2.629 1.556 18.223 1.00 93.25 144 ILE A O 1
ATOM 1156 N N . ASN A 1 145 ? -2.005 1.483 20.380 1.00 93.19 145 ASN A N 1
ATOM 1157 C CA . ASN A 1 145 ? -0.583 1.299 20.081 1.00 93.19 145 ASN A CA 1
ATOM 1158 C C . ASN A 1 145 ? -0.367 0.047 19.224 1.00 93.19 145 ASN A C 1
ATOM 1160 O O . ASN A 1 145 ? 0.194 0.150 18.142 1.00 93.19 145 ASN A O 1
ATOM 1164 N N . ASN A 1 146 ? -0.851 -1.110 19.670 1.00 90.81 146 ASN A N 1
ATOM 1165 C CA . ASN A 1 146 ? -0.596 -2.380 18.993 1.00 90.81 146 ASN A CA 1
ATOM 1166 C C . ASN A 1 146 ? -1.166 -2.398 17.566 1.00 90.81 146 ASN A C 1
ATOM 1168 O O . ASN A 1 146 ? -0.457 -2.776 16.639 1.00 90.81 146 ASN A O 1
ATOM 1172 N N . LYS A 1 147 ? -2.403 -1.920 17.359 1.00 89.69 147 LYS A N 1
ATOM 1173 C CA . LYS A 1 147 ? -3.009 -1.857 16.018 1.00 89.69 147 LYS A CA 1
ATOM 1174 C C . LYS A 1 147 ? -2.319 -0.842 15.106 1.00 89.69 147 LYS A C 1
ATOM 1176 O O . LYS A 1 147 ? -2.144 -1.123 13.929 1.00 89.69 147 LYS A O 1
ATOM 1181 N N . THR A 1 148 ? -1.917 0.320 15.625 1.00 91.69 148 THR A N 1
ATOM 1182 C CA . THR A 1 148 ? -1.196 1.329 14.821 1.00 91.69 148 THR A CA 1
ATOM 1183 C C . THR A 1 148 ? 0.236 0.910 14.498 1.00 91.69 148 THR A C 1
ATOM 1185 O O . THR A 1 148 ? 0.721 1.247 13.427 1.00 91.69 148 THR A O 1
ATOM 1188 N N . HIS A 1 149 ? 0.901 0.142 15.367 1.00 90.19 149 HIS A N 1
ATOM 1189 C CA . HIS A 1 149 ? 2.203 -0.456 15.062 1.00 90.19 149 HIS A CA 1
ATOM 1190 C C . HIS A 1 149 ? 2.090 -1.569 14.019 1.00 90.19 149 HIS A C 1
ATOM 1192 O O . HIS A 1 149 ? 2.886 -1.584 13.090 1.00 90.19 149 HIS A O 1
ATOM 1198 N N . MET A 1 150 ? 1.086 -2.443 14.127 1.00 87.31 150 MET A N 1
ATOM 1199 C CA . MET A 1 150 ? 0.792 -3.436 13.087 1.00 87.31 150 MET A CA 1
ATOM 1200 C C . MET A 1 150 ? 0.538 -2.755 11.735 1.00 87.31 150 MET A C 1
ATOM 1202 O O . MET A 1 150 ? 1.185 -3.092 10.754 1.00 87.31 150 MET A O 1
ATOM 1206 N N . LEU A 1 151 ? -0.308 -1.717 11.723 1.00 87.94 151 LEU A N 1
ATOM 1207 C CA . LEU A 1 151 ? -0.572 -0.906 10.533 1.00 87.94 151 LEU A CA 1
ATOM 1208 C C . LEU A 1 151 ? 0.694 -0.267 9.954 1.00 87.94 151 LEU A C 1
ATOM 1210 O O . LEU A 1 151 ? 0.876 -0.290 8.744 1.00 87.94 151 LEU A O 1
ATOM 1214 N N . LEU A 1 152 ? 1.549 0.313 10.802 1.00 91.12 152 LEU A N 1
ATOM 1215 C CA . LEU A 1 152 ? 2.803 0.933 10.376 1.00 91.12 152 LEU A CA 1
ATOM 1216 C C . LEU A 1 152 ? 3.701 -0.070 9.658 1.00 91.12 152 LEU A C 1
ATOM 1218 O O . LEU A 1 152 ? 4.183 0.229 8.573 1.00 91.12 152 LEU A O 1
ATOM 1222 N N . TRP A 1 153 ? 3.927 -1.232 10.272 1.00 87.44 153 TRP A N 1
ATOM 1223 C CA . TRP A 1 153 ? 4.802 -2.248 9.703 1.00 87.44 153 TRP A CA 1
ATOM 1224 C C . TRP A 1 153 ? 4.250 -2.771 8.385 1.00 87.44 153 TRP A C 1
ATOM 1226 O O . TRP A 1 153 ? 4.992 -2.814 7.412 1.00 87.44 153 TRP A O 1
ATOM 1236 N N . ASP A 1 154 ? 2.961 -3.108 8.324 1.00 83.31 154 ASP A N 1
ATOM 1237 C CA . ASP A 1 154 ? 2.363 -3.603 7.084 1.00 83.31 154 ASP A CA 1
ATOM 1238 C C . ASP A 1 154 ? 2.428 -2.543 5.974 1.00 83.31 154 ASP A C 1
ATOM 1240 O O . ASP A 1 154 ? 2.888 -2.832 4.874 1.00 83.31 154 ASP A O 1
ATOM 1244 N N . LEU A 1 155 ? 2.033 -1.296 6.263 1.00 86.62 155 LEU A N 1
ATOM 1245 C CA . LEU A 1 155 ? 2.089 -0.211 5.281 1.00 86.62 155 LEU A CA 1
ATOM 1246 C C . LEU A 1 155 ? 3.512 0.083 4.816 1.00 86.62 155 LEU A C 1
ATOM 1248 O O . LEU A 1 155 ? 3.705 0.354 3.640 1.00 86.62 155 LEU A O 1
ATOM 1252 N N . MET A 1 156 ? 4.491 0.062 5.719 1.00 88.94 156 MET A N 1
ATOM 1253 C CA . MET A 1 156 ? 5.886 0.331 5.379 1.00 88.94 156 MET A CA 1
ATOM 1254 C C . MET A 1 156 ? 6.470 -0.778 4.509 1.00 88.94 156 MET A C 1
ATOM 1256 O O . MET A 1 156 ? 7.114 -0.472 3.512 1.00 88.94 156 MET A O 1
ATOM 1260 N N . THR A 1 157 ? 6.214 -2.047 4.838 1.00 85.56 157 THR A N 1
ATOM 1261 C CA . THR A 1 157 ? 6.668 -3.186 4.028 1.00 85.56 157 THR A CA 1
ATOM 1262 C C . THR A 1 157 ? 6.073 -3.127 2.624 1.00 85.56 157 THR A C 1
ATOM 1264 O O . THR A 1 157 ? 6.814 -3.168 1.644 1.00 85.56 157 THR A O 1
ATOM 1267 N N . GLU A 1 158 ? 4.755 -2.953 2.513 1.00 84.00 158 GLU A N 1
ATOM 1268 C CA . GLU A 1 158 ? 4.095 -2.877 1.209 1.00 84.00 158 GLU A CA 1
ATOM 1269 C C . GLU A 1 158 ? 4.515 -1.627 0.431 1.00 84.00 158 GLU A C 1
ATOM 1271 O O . GLU A 1 158 ? 4.890 -1.730 -0.733 1.00 84.00 158 GLU A O 1
ATOM 1276 N N . ALA A 1 159 ? 4.548 -0.448 1.059 1.00 87.31 159 ALA A N 1
ATOM 1277 C CA . ALA A 1 159 ? 4.997 0.773 0.394 1.00 87.31 159 ALA A CA 1
ATOM 1278 C C . ALA A 1 159 ? 6.445 0.656 -0.104 1.00 87.31 159 ALA A C 1
ATOM 1280 O O . ALA A 1 159 ? 6.742 1.110 -1.208 1.00 87.31 159 ALA A O 1
ATOM 1281 N N . MET A 1 160 ? 7.343 0.028 0.662 1.00 88.00 160 MET A N 1
ATOM 1282 C CA . MET A 1 160 ? 8.730 -0.205 0.247 1.00 88.00 160 MET A CA 1
ATOM 1283 C C . MET A 1 160 ? 8.818 -1.117 -0.972 1.00 88.00 160 MET A C 1
ATOM 1285 O O . MET A 1 160 ? 9.616 -0.839 -1.864 1.00 88.00 160 MET A O 1
ATOM 1289 N N . ILE A 1 161 ? 8.005 -2.173 -1.035 1.00 84.75 161 ILE A N 1
ATOM 1290 C CA . ILE A 1 161 ? 7.950 -3.056 -2.203 1.00 84.75 161 ILE A CA 1
ATOM 1291 C C . ILE A 1 161 ? 7.402 -2.268 -3.394 1.00 84.75 161 ILE A C 1
ATOM 1293 O O . ILE A 1 161 ? 8.100 -2.089 -4.389 1.00 84.75 161 ILE A O 1
ATOM 1297 N N . PHE A 1 162 ? 6.188 -1.733 -3.263 1.00 82.75 162 PHE A N 1
ATOM 1298 C CA . PHE A 1 162 ? 5.421 -1.160 -4.365 1.00 82.75 162 PHE A CA 1
ATOM 1299 C C . PHE A 1 162 ? 6.003 0.135 -4.941 1.00 82.75 162 PHE A C 1
ATOM 1301 O O . PHE A 1 162 ? 6.003 0.309 -6.158 1.00 82.75 162 PHE A O 1
ATOM 1308 N N . THR A 1 163 ? 6.578 1.013 -4.112 1.00 88.12 163 THR A N 1
ATOM 1309 C CA . THR A 1 163 ? 7.240 2.241 -4.601 1.00 88.12 163 THR A CA 1
ATOM 1310 C C . THR A 1 163 ? 8.531 1.914 -5.368 1.00 88.12 163 THR A C 1
ATOM 1312 O O . THR A 1 163 ? 8.996 2.707 -6.183 1.00 88.12 163 THR A O 1
ATOM 1315 N N . ASN A 1 164 ? 9.125 0.736 -5.145 1.00 88.25 164 ASN A N 1
ATOM 1316 C CA . ASN A 1 164 ? 10.392 0.350 -5.764 1.00 88.25 164 ASN A CA 1
ATOM 1317 C C . ASN A 1 164 ? 10.252 -0.618 -6.945 1.00 88.25 164 ASN A C 1
ATOM 1319 O O . ASN A 1 164 ? 11.249 -0.845 -7.630 1.00 88.25 164 ASN A O 1
ATOM 1323 N N . ILE A 1 165 ? 9.051 -1.134 -7.248 1.00 84.38 165 ILE A N 1
ATOM 1324 C CA . ILE A 1 165 ? 8.842 -2.083 -8.359 1.00 84.38 165 ILE A CA 1
ATOM 1325 C C . ILE A 1 165 ? 9.370 -1.522 -9.685 1.00 84.38 165 ILE A C 1
ATOM 1327 O O . ILE A 1 165 ? 10.093 -2.218 -10.394 1.00 84.38 165 ILE A O 1
ATOM 1331 N N . GLY A 1 166 ? 9.109 -0.248 -9.992 1.00 84.50 166 GLY A N 1
ATOM 1332 C CA . GLY A 1 166 ? 9.617 0.383 -11.214 1.00 84.50 166 GLY A CA 1
ATOM 1333 C C . GLY A 1 166 ? 11.151 0.358 -11.325 1.00 84.50 166 GLY A C 1
ATOM 1334 O O . GLY A 1 166 ? 11.684 0.111 -12.405 1.00 84.50 166 GLY A O 1
ATOM 1335 N N . PHE A 1 167 ? 11.872 0.549 -10.215 1.00 87.12 167 PHE A N 1
ATOM 1336 C CA . PHE A 1 167 ? 13.340 0.470 -10.184 1.00 87.12 167 PHE A CA 1
ATOM 1337 C C . PHE A 1 167 ? 13.840 -0.976 -10.271 1.00 87.12 167 PHE A C 1
ATOM 1339 O O . PHE A 1 167 ? 14.847 -1.234 -10.931 1.00 87.12 167 PHE A O 1
ATOM 1346 N N . ILE A 1 168 ? 13.127 -1.922 -9.649 1.00 85.56 168 ILE A N 1
ATOM 1347 C CA . ILE A 1 168 ? 13.414 -3.359 -9.762 1.00 85.56 168 ILE A CA 1
ATOM 1348 C C . ILE A 1 168 ? 13.279 -3.800 -11.225 1.00 85.56 168 ILE A C 1
ATOM 1350 O O . ILE A 1 168 ? 14.188 -4.444 -11.748 1.00 85.56 168 ILE A O 1
ATOM 1354 N N . ASN A 1 169 ? 12.215 -3.385 -11.916 1.00 82.12 169 ASN A N 1
ATOM 1355 C CA . ASN A 1 169 ? 12.012 -3.677 -13.337 1.00 82.12 169 ASN A CA 1
ATOM 1356 C C . ASN A 1 169 ? 13.148 -3.109 -14.194 1.00 82.12 169 ASN A C 1
ATOM 1358 O O . ASN A 1 169 ? 13.762 -3.851 -14.962 1.00 82.12 169 ASN A O 1
ATOM 1362 N N . ASN A 1 170 ? 13.510 -1.837 -13.991 1.00 83.81 170 ASN A N 1
ATOM 1363 C CA . ASN A 1 170 ? 14.635 -1.220 -14.698 1.00 83.81 170 ASN A CA 1
ATOM 1364 C C . ASN A 1 170 ? 15.953 -1.974 -14.452 1.00 83.81 170 ASN A C 1
ATOM 1366 O O . ASN A 1 170 ? 16.779 -2.119 -15.356 1.00 83.81 170 ASN A O 1
ATOM 1370 N N . TRP A 1 171 ? 16.190 -2.446 -13.224 1.00 84.56 171 TRP A N 1
ATOM 1371 C CA . TRP A 1 171 ? 17.363 -3.254 -1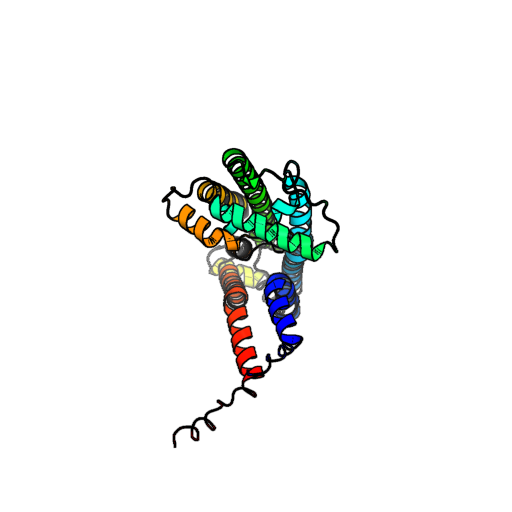2.896 1.00 84.56 171 TRP A CA 1
ATOM 1372 C C . TRP A 1 171 ? 17.352 -4.603 -13.626 1.00 84.56 171 TRP A C 1
ATOM 1374 O O . TRP A 1 171 ? 18.358 -4.958 -14.243 1.00 84.56 171 TRP A O 1
ATOM 1384 N N . VAL A 1 172 ? 16.220 -5.316 -13.629 1.00 81.75 172 VAL A N 1
ATOM 1385 C CA . VAL A 1 172 ? 16.078 -6.590 -14.351 1.00 81.75 172 VAL A CA 1
ATOM 1386 C C . VAL A 1 172 ? 16.268 -6.398 -15.854 1.00 81.75 172 VAL A C 1
ATOM 1388 O O . VAL A 1 172 ? 17.014 -7.160 -16.474 1.00 81.75 172 VAL A O 1
ATOM 1391 N N . SER A 1 173 ? 15.662 -5.371 -16.454 1.00 78.12 173 SER A N 1
ATOM 1392 C CA . SER A 1 173 ? 15.855 -5.090 -17.878 1.00 78.12 173 SER A CA 1
ATOM 1393 C C . SER A 1 173 ? 17.304 -4.786 -18.196 1.00 78.12 173 SER A C 1
ATOM 1395 O O . SER A 1 173 ? 17.850 -5.414 -19.096 1.00 78.12 173 SER A O 1
ATOM 1397 N N . ARG A 1 174 ? 17.974 -3.920 -17.426 1.00 81.44 174 ARG A N 1
ATOM 1398 C CA . ARG A 1 174 ? 19.404 -3.647 -17.631 1.00 81.44 174 ARG A CA 1
ATOM 1399 C C . ARG A 1 174 ? 20.254 -4.906 -17.548 1.00 81.44 174 ARG A C 1
ATOM 1401 O O . ARG A 1 174 ? 21.158 -5.079 -18.356 1.00 81.44 174 ARG A O 1
ATOM 1408 N N . LYS A 1 175 ? 19.964 -5.798 -16.598 1.00 82.81 175 LYS A N 1
ATOM 1409 C CA . LYS A 1 175 ? 20.658 -7.089 -16.486 1.00 82.81 175 LYS A CA 1
ATOM 1410 C C . LYS A 1 175 ? 20.395 -8.010 -17.675 1.00 82.81 175 LYS A C 1
ATOM 1412 O O . LYS A 1 175 ? 21.274 -8.782 -18.031 1.00 82.81 175 LYS A O 1
ATOM 1417 N N . THR A 1 176 ? 19.216 -7.916 -18.281 1.00 75.81 176 THR A N 1
ATOM 1418 C CA . THR A 1 176 ? 18.810 -8.770 -19.404 1.00 75.81 176 THR A CA 1
ATOM 1419 C C . THR A 1 176 ? 19.289 -8.230 -20.754 1.00 75.81 176 THR A C 1
ATOM 1421 O O . THR A 1 176 ? 19.635 -9.014 -21.629 1.00 75.81 176 THR A O 1
ATOM 1424 N N . THR A 1 177 ? 19.300 -6.909 -20.943 1.00 72.56 177 THR A N 1
ATOM 1425 C CA . THR A 1 177 ? 19.562 -6.261 -22.242 1.00 72.56 177 THR A CA 1
ATOM 1426 C C . THR A 1 177 ? 20.903 -5.547 -22.330 1.00 72.56 177 THR A C 1
ATOM 1428 O O . THR A 1 177 ? 21.313 -5.178 -23.426 1.00 72.56 177 THR A O 1
ATOM 1431 N N . GLY A 1 178 ? 21.553 -5.273 -21.197 1.00 74.88 178 GLY A N 1
ATOM 1432 C CA . GLY A 1 178 ? 22.713 -4.381 -21.124 1.00 74.88 178 GLY A CA 1
ATOM 1433 C C . GLY A 1 178 ? 22.382 -2.899 -21.344 1.00 74.88 178 GLY A C 1
ATOM 1434 O O . GLY A 1 178 ? 23.279 -2.066 -21.262 1.00 74.88 178 GLY A O 1
ATOM 1435 N N . LYS A 1 179 ? 21.112 -2.544 -21.593 1.00 71.69 179 LYS A N 1
ATOM 1436 C CA . LYS A 1 179 ? 20.688 -1.196 -21.997 1.00 71.69 179 LYS A CA 1
ATOM 1437 C C . LYS A 1 179 ? 19.815 -0.545 -20.929 1.00 71.69 179 LYS A C 1
ATOM 1439 O O . LYS A 1 179 ? 18.887 -1.159 -20.404 1.00 71.69 179 LYS A O 1
ATOM 1444 N N . ASN A 1 180 ? 20.069 0.732 -20.639 1.00 72.19 180 ASN A N 1
ATOM 1445 C CA . ASN A 1 180 ? 19.225 1.548 -19.760 1.00 72.19 180 ASN A CA 1
ATOM 1446 C C . ASN A 1 180 ? 18.180 2.343 -20.558 1.00 72.19 180 ASN A C 1
ATOM 1448 O O . ASN A 1 180 ? 18.104 3.560 -20.445 1.00 72.19 180 ASN A O 1
ATOM 1452 N N . ARG A 1 181 ? 17.404 1.659 -21.404 1.00 72.31 181 ARG A N 1
ATOM 1453 C CA . ARG A 1 181 ? 16.430 2.296 -22.306 1.00 72.31 181 ARG A CA 1
ATOM 1454 C C . ARG A 1 181 ? 15.013 1.868 -22.005 1.00 72.31 181 ARG A C 1
ATOM 1456 O O . ARG A 1 181 ? 14.803 0.812 -21.404 1.00 72.31 181 ARG A O 1
ATOM 1463 N N . PHE A 1 182 ? 14.064 2.688 -22.440 1.00 72.44 182 PHE A N 1
ATOM 1464 C CA . PHE A 1 182 ? 12.659 2.331 -22.399 1.00 72.44 182 PHE A CA 1
ATOM 1465 C C . PHE A 1 182 ? 12.417 1.076 -23.247 1.00 72.44 182 PHE A C 1
ATOM 1467 O O . PHE A 1 182 ? 12.804 1.009 -24.411 1.00 72.44 182 PHE A O 1
ATOM 1474 N N . VAL A 1 183 ? 11.797 0.054 -22.661 1.00 67.88 183 VAL A N 1
ATOM 1475 C CA . VAL A 1 183 ? 11.737 -1.280 -23.281 1.00 67.88 183 VAL A CA 1
ATOM 1476 C C . VAL A 1 183 ? 10.755 -1.355 -24.447 1.00 67.88 183 VAL A C 1
ATOM 1478 O O . VAL A 1 183 ? 10.919 -2.214 -25.310 1.00 67.88 183 VAL A O 1
ATOM 1481 N N . GLY A 1 184 ? 9.809 -0.413 -24.532 1.00 65.94 184 GLY A N 1
ATOM 1482 C CA . GLY A 1 184 ? 8.962 -0.235 -25.713 1.00 65.94 184 GLY A CA 1
ATOM 1483 C C . GLY A 1 184 ? 9.722 0.261 -26.951 1.00 65.94 184 GLY A C 1
ATOM 1484 O O . GLY A 1 184 ? 9.271 0.033 -28.067 1.00 65.94 184 GLY A O 1
ATOM 1485 N N . GLU A 1 185 ? 10.892 0.888 -26.777 1.00 68.00 185 GLU A N 1
ATOM 1486 C CA . GLU A 1 185 ? 11.766 1.313 -27.885 1.00 68.00 185 GLU A CA 1
ATOM 1487 C C . GLU A 1 185 ? 12.765 0.217 -28.286 1.00 68.00 185 GLU A C 1
ATOM 1489 O O . GLU A 1 185 ? 13.182 0.132 -29.442 1.00 68.00 185 GLU A O 1
ATOM 1494 N N . ILE A 1 186 ? 13.134 -0.660 -27.346 1.00 63.47 186 ILE A N 1
ATOM 1495 C CA . ILE A 1 186 ? 14.061 -1.766 -27.600 1.00 63.47 186 ILE A CA 1
ATOM 1496 C C . ILE A 1 186 ? 13.398 -2.746 -28.580 1.00 63.47 186 ILE A C 1
ATOM 1498 O O . ILE A 1 186 ? 12.384 -3.358 -28.261 1.00 63.47 186 ILE A O 1
ATOM 1502 N N . GLY A 1 187 ? 13.979 -2.917 -29.769 1.00 58.78 187 GLY A N 1
ATOM 1503 C CA . GLY A 1 187 ? 13.470 -3.827 -30.803 1.00 58.78 187 GLY A CA 1
ATOM 1504 C C . GLY A 1 187 ? 12.420 -3.229 -31.747 1.00 58.78 187 GLY A C 1
ATOM 1505 O O . GLY A 1 187 ? 11.991 -3.924 -32.662 1.00 58.78 187 GLY A O 1
ATOM 1506 N N . ALA A 1 188 ? 12.028 -1.962 -31.558 1.00 63.22 188 ALA A N 1
ATOM 1507 C CA . ALA A 1 188 ? 11.186 -1.228 -32.508 1.00 63.22 188 ALA A CA 1
ATOM 1508 C C . ALA A 1 188 ? 12.003 -0.518 -33.608 1.00 63.22 188 ALA A C 1
ATOM 1510 O O . ALA A 1 188 ? 11.479 -0.275 -34.691 1.00 63.22 188 ALA A O 1
ATOM 1511 N N . ALA A 1 189 ? 13.272 -0.203 -33.333 1.00 63.94 189 ALA A N 1
ATOM 1512 C CA . ALA A 1 189 ? 14.221 0.418 -34.257 1.00 63.94 189 ALA A CA 1
ATOM 1513 C C . ALA A 1 189 ? 15.651 -0.080 -33.973 1.00 63.94 189 ALA A C 1
ATOM 1515 O O . ALA A 1 189 ? 15.906 -0.685 -32.922 1.00 63.94 189 ALA A O 1
ATOM 1516 N N . SER A 1 190 ? 16.578 0.151 -34.907 1.00 72.56 190 SER A N 1
ATOM 1517 C CA . SER A 1 190 ? 17.999 -0.164 -34.712 1.00 72.56 190 SER A CA 1
ATOM 1518 C C . SER A 1 190 ? 18.643 0.750 -33.661 1.00 72.56 190 SER A C 1
ATOM 1520 O O . SER A 1 190 ? 18.169 1.856 -33.399 1.00 72.56 190 SER A O 1
ATOM 1522 N N . ASP A 1 191 ? 19.748 0.308 -33.053 1.00 71.75 191 ASP A N 1
ATOM 1523 C CA . ASP A 1 191 ? 20.433 1.098 -32.019 1.00 71.75 191 ASP A CA 1
ATOM 1524 C C . ASP A 1 191 ? 20.912 2.454 -32.544 1.00 71.75 191 ASP A C 1
ATOM 1526 O O . ASP A 1 191 ? 20.751 3.453 -31.852 1.00 71.75 191 ASP A O 1
ATOM 1530 N N . ALA A 1 192 ? 21.399 2.508 -33.787 1.00 72.50 192 ALA A N 1
ATOM 1531 C CA . ALA A 1 192 ? 21.840 3.746 -34.425 1.00 72.50 192 ALA A CA 1
ATOM 1532 C C . ALA A 1 192 ? 20.684 4.738 -34.661 1.00 72.50 192 ALA A C 1
ATOM 1534 O O . ALA A 1 192 ? 20.851 5.940 -34.463 1.00 72.50 192 ALA A O 1
ATOM 1535 N N . GLU A 1 193 ? 19.498 4.252 -35.041 1.00 72.50 193 GLU A N 1
ATOM 1536 C CA . GLU A 1 193 ? 18.304 5.095 -35.208 1.00 72.50 193 GLU A CA 1
ATOM 1537 C C . GLU A 1 193 ? 17.792 5.621 -33.867 1.00 72.50 193 GLU A C 1
ATOM 1539 O O . GLU A 1 193 ? 17.408 6.787 -33.757 1.00 72.50 193 GLU A O 1
ATOM 1544 N N . LEU A 1 194 ? 17.814 4.779 -32.832 1.00 69.75 194 LEU A N 1
ATOM 1545 C CA . LEU A 1 194 ? 17.471 5.195 -31.475 1.00 69.75 194 LEU A CA 1
ATOM 1546 C C . LEU A 1 194 ? 18.469 6.235 -30.958 1.00 69.75 194 LEU A C 1
ATOM 1548 O O . LEU A 1 194 ? 18.048 7.240 -30.392 1.00 69.75 194 LEU A O 1
ATOM 1552 N N . ASP A 1 195 ? 19.766 6.040 -31.189 1.00 72.38 195 ASP A N 1
ATOM 1553 C CA . ASP A 1 195 ? 20.814 6.979 -30.780 1.00 72.38 195 ASP A CA 1
ATOM 1554 C C . ASP A 1 195 ? 20.641 8.337 -31.462 1.00 72.38 195 ASP A C 1
ATOM 1556 O O . ASP A 1 195 ? 20.683 9.371 -30.795 1.00 72.38 195 ASP A O 1
ATOM 1560 N N . ALA A 1 196 ? 20.355 8.347 -32.766 1.00 73.06 196 ALA A N 1
ATOM 1561 C CA . ALA A 1 196 ? 20.063 9.566 -33.513 1.00 73.06 196 ALA A CA 1
ATOM 1562 C C . ALA A 1 196 ? 18.792 10.273 -33.005 1.00 73.06 196 ALA A C 1
ATOM 1564 O O . ALA A 1 196 ? 18.781 11.495 -32.859 1.00 73.06 196 ALA A O 1
ATOM 1565 N N . LEU A 1 197 ? 17.734 9.521 -32.675 1.00 68.75 197 LEU A N 1
ATOM 1566 C CA . LEU A 1 197 ? 16.511 10.066 -32.075 1.00 68.75 197 LEU A CA 1
ATOM 1567 C C . LEU A 1 197 ? 16.765 10.674 -30.691 1.00 68.75 197 LEU A C 1
ATOM 1569 O O . LEU A 1 197 ? 16.238 11.744 -30.397 1.00 68.75 197 LEU A O 1
ATOM 1573 N N . HIS A 1 198 ? 17.564 10.025 -29.843 1.00 66.38 198 HIS A N 1
ATOM 1574 C CA . HIS A 1 198 ? 17.908 10.529 -28.507 1.00 66.38 198 HIS A CA 1
ATOM 1575 C C . HIS A 1 198 ? 18.832 11.754 -28.571 1.00 66.38 198 HIS A C 1
ATOM 1577 O O . HIS A 1 198 ? 18.621 12.714 -27.828 1.00 66.38 198 HIS A O 1
ATOM 1583 N N . GLN A 1 199 ? 19.778 11.783 -29.516 1.00 66.94 199 GLN A N 1
ATOM 1584 C CA . GLN A 1 199 ? 20.611 12.960 -29.786 1.00 66.94 199 GLN A CA 1
ATOM 1585 C C . GLN A 1 199 ? 19.780 14.140 -30.307 1.00 66.94 199 GLN A C 1
ATOM 1587 O O . GLN A 1 199 ? 19.919 15.254 -29.805 1.00 66.94 199 GLN A O 1
ATOM 1592 N N . ALA A 1 200 ? 18.858 13.902 -31.246 1.00 64.50 200 ALA A N 1
ATOM 1593 C CA . ALA A 1 200 ? 17.961 14.932 -31.776 1.00 64.50 200 ALA A CA 1
ATOM 1594 C C . ALA A 1 200 ? 16.972 15.470 -30.724 1.00 64.50 200 ALA A C 1
ATOM 1596 O O . ALA A 1 200 ? 16.559 16.625 -30.790 1.00 64.50 200 ALA A O 1
ATOM 1597 N N . ARG A 1 201 ? 16.600 14.644 -29.737 1.00 64.38 201 ARG A N 1
ATOM 1598 C CA . ARG A 1 201 ? 15.716 15.018 -28.619 1.00 64.38 201 ARG A CA 1
ATOM 1599 C C . ARG A 1 201 ? 16.445 15.721 -27.469 1.00 64.38 201 ARG A C 1
ATOM 1601 O O . ARG A 1 201 ? 15.783 16.165 -26.537 1.00 64.38 201 ARG A O 1
ATOM 1608 N N . GLY A 1 202 ? 17.771 15.849 -27.550 1.00 54.28 202 GLY A N 1
ATOM 1609 C CA . GLY A 1 202 ? 18.600 16.531 -26.562 1.00 54.28 202 GLY A CA 1
ATOM 1610 C C . GLY A 1 202 ? 18.724 15.752 -25.255 1.00 54.28 202 GLY A C 1
ATOM 1611 O O . GLY A 1 202 ? 18.136 16.161 -24.267 1.00 54.28 202 GLY A O 1
ATOM 1612 N N . ASN A 1 203 ? 19.475 14.640 -25.253 1.00 54.75 203 ASN A N 1
ATOM 1613 C CA . ASN A 1 203 ? 19.967 13.907 -24.068 1.00 54.75 203 ASN A CA 1
ATOM 1614 C C . ASN A 1 203 ? 19.093 14.021 -22.795 1.00 54.75 203 ASN A C 1
ATOM 1616 O O . ASN A 1 203 ? 19.572 14.395 -21.726 1.00 54.75 203 ASN A O 1
ATOM 1620 N N . ASP A 1 204 ? 17.819 13.635 -22.884 1.00 56.50 204 ASP A N 1
ATOM 1621 C CA . ASP A 1 204 ? 16.912 13.481 -21.733 1.00 56.50 204 ASP A CA 1
ATOM 1622 C C . ASP A 1 204 ? 17.219 12.189 -20.925 1.00 56.50 204 ASP A C 1
ATOM 1624 O O . ASP A 1 204 ? 16.383 11.710 -20.151 1.00 56.50 204 ASP A O 1
ATOM 1628 N N . GLU A 1 205 ? 18.395 11.577 -21.121 1.00 61.41 205 GLU A N 1
ATOM 1629 C CA . GLU A 1 205 ? 18.794 10.366 -20.408 1.00 61.41 205 GLU A CA 1
ATOM 1630 C C . GLU A 1 205 ? 19.035 10.679 -18.930 1.00 61.41 205 GLU A C 1
ATOM 1632 O O . GLU A 1 205 ? 19.892 11.477 -18.544 1.00 61.41 205 GLU A O 1
ATOM 1637 N N . ILE A 1 206 ? 18.271 10.009 -18.074 1.00 66.31 206 ILE A N 1
ATOM 1638 C CA . ILE A 1 206 ? 18.438 10.114 -16.630 1.00 66.31 206 ILE A CA 1
ATOM 1639 C C . ILE A 1 206 ? 19.767 9.469 -16.262 1.00 66.31 206 ILE A C 1
ATOM 1641 O O . ILE A 1 206 ? 19.973 8.267 -16.463 1.00 66.31 206 ILE A O 1
ATOM 1645 N N . THR A 1 207 ? 20.666 10.267 -15.689 1.00 72.00 207 THR A N 1
ATOM 1646 C CA . THR A 1 207 ? 21.960 9.758 -15.248 1.00 72.00 207 THR A CA 1
ATOM 1647 C C . THR A 1 207 ? 21.768 8.694 -14.166 1.00 72.00 207 THR A C 1
ATOM 1649 O O . THR A 1 207 ? 20.808 8.709 -13.391 1.00 72.00 207 THR A O 1
ATOM 1652 N N . LYS A 1 208 ? 22.729 7.773 -14.044 1.00 72.94 208 LYS A N 1
ATOM 1653 C CA . LYS A 1 208 ? 22.720 6.764 -12.971 1.00 72.94 208 LYS A CA 1
ATOM 1654 C C . LYS A 1 208 ? 22.670 7.405 -11.573 1.00 72.94 208 LYS A C 1
ATOM 1656 O O . LYS A 1 208 ? 22.081 6.833 -10.656 1.00 72.94 208 LYS A O 1
ATOM 1661 N N . ALA A 1 209 ? 23.277 8.584 -11.412 1.00 79.31 209 ALA A N 1
ATOM 1662 C CA . ALA A 1 209 ? 23.244 9.350 -10.168 1.00 79.31 209 ALA A CA 1
ATOM 1663 C C . ALA A 1 209 ? 21.838 9.901 -9.875 1.00 79.31 209 ALA A C 1
ATOM 1665 O O . ALA A 1 209 ? 21.352 9.775 -8.749 1.00 79.31 209 ALA A O 1
ATOM 1666 N N . ASP A 1 210 ? 21.153 10.434 -10.888 1.00 81.19 210 ASP A N 1
ATOM 1667 C CA . ASP A 1 210 ? 19.778 10.922 -10.758 1.00 81.19 210 ASP A CA 1
ATOM 1668 C C . ASP A 1 210 ? 18.790 9.792 -10.475 1.00 81.19 210 ASP A C 1
ATOM 1670 O O . ASP A 1 210 ? 17.909 9.936 -9.626 1.00 81.19 210 ASP A O 1
ATOM 1674 N N . GLU A 1 211 ? 18.951 8.644 -11.131 1.00 81.25 211 GLU A N 1
ATOM 1675 C CA . GLU A 1 211 ? 18.137 7.458 -10.867 1.00 81.25 211 GLU A CA 1
ATOM 1676 C C . GLU A 1 211 ? 18.309 6.979 -9.419 1.00 81.25 211 GLU A C 1
ATOM 1678 O O . GLU A 1 211 ? 17.319 6.738 -8.725 1.00 81.25 211 GLU A O 1
ATOM 1683 N N . MET A 1 212 ? 19.554 6.910 -8.929 1.00 84.62 212 MET A N 1
ATOM 1684 C CA . MET A 1 212 ? 19.842 6.544 -7.541 1.00 84.62 212 MET A CA 1
ATOM 1685 C C . MET A 1 212 ? 19.216 7.539 -6.556 1.00 84.62 212 MET A C 1
ATOM 1687 O O . MET A 1 212 ? 18.590 7.134 -5.576 1.00 84.62 212 MET A O 1
ATOM 1691 N N . LYS A 1 213 ? 19.314 8.845 -6.832 1.00 88.94 213 LYS A N 1
ATOM 1692 C CA . LYS A 1 213 ? 18.683 9.887 -6.012 1.00 88.94 213 LYS A CA 1
ATOM 1693 C C . LYS A 1 213 ? 17.163 9.720 -5.959 1.00 88.94 213 LYS A C 1
ATOM 1695 O O . LYS A 1 213 ? 16.575 9.821 -4.883 1.00 88.94 213 LYS A O 1
ATOM 1700 N N . ARG A 1 214 ? 16.517 9.429 -7.093 1.00 89.69 214 ARG A N 1
ATOM 1701 C CA . ARG A 1 214 ? 15.068 9.167 -7.156 1.00 89.69 214 ARG A CA 1
ATOM 1702 C C . ARG A 1 214 ? 14.691 7.916 -6.368 1.00 89.69 214 ARG A C 1
ATOM 1704 O O . ARG A 1 214 ? 13.748 7.971 -5.585 1.00 89.69 214 ARG A O 1
ATOM 1711 N N . HIS A 1 215 ? 15.451 6.832 -6.504 1.00 89.38 215 HIS A N 1
ATOM 1712 C CA . HIS A 1 215 ? 15.235 5.598 -5.748 1.00 89.38 215 HIS A CA 1
ATOM 1713 C C . HIS A 1 215 ? 15.327 5.815 -4.227 1.00 89.38 215 HIS A C 1
ATOM 1715 O O . HIS A 1 215 ? 14.448 5.379 -3.478 1.00 89.38 215 HIS A O 1
ATOM 1721 N N . ILE A 1 216 ? 16.347 6.549 -3.766 1.00 91.12 216 ILE A N 1
ATOM 1722 C CA . ILE A 1 216 ? 16.514 6.901 -2.349 1.00 91.12 216 ILE A CA 1
ATOM 1723 C C . ILE A 1 216 ? 15.347 7.767 -1.871 1.00 91.12 216 ILE A C 1
ATOM 1725 O O . ILE A 1 216 ? 14.734 7.452 -0.853 1.00 91.12 216 ILE A O 1
ATOM 1729 N N . ASN A 1 217 ? 14.997 8.820 -2.614 1.00 90.31 217 ASN A N 1
ATOM 1730 C CA . ASN A 1 217 ? 13.883 9.698 -2.258 1.00 90.31 217 ASN A CA 1
ATOM 1731 C C . ASN A 1 217 ? 12.571 8.918 -2.138 1.00 90.31 217 ASN A C 1
ATOM 1733 O O . ASN A 1 217 ? 11.840 9.092 -1.168 1.00 90.31 217 ASN A O 1
ATOM 1737 N N . ASN A 1 218 ? 12.300 8.011 -3.072 1.00 89.88 218 ASN A N 1
ATOM 1738 C CA . ASN A 1 218 ? 11.126 7.149 -3.025 1.00 89.88 218 ASN A CA 1
ATOM 1739 C C . ASN A 1 218 ? 11.127 6.203 -1.836 1.00 89.88 218 ASN A C 1
ATOM 1741 O O . ASN A 1 218 ? 10.096 6.046 -1.194 1.00 89.88 218 ASN A O 1
ATOM 1745 N N . SER A 1 219 ? 12.274 5.615 -1.504 1.00 90.50 219 SER A N 1
ATOM 1746 C CA . SER A 1 219 ? 12.404 4.770 -0.315 1.00 90.50 219 SER A CA 1
ATOM 1747 C C . SER A 1 219 ? 12.186 5.576 0.971 1.00 90.50 219 SER A C 1
ATOM 1749 O O . SER A 1 219 ? 11.532 5.109 1.899 1.00 90.50 219 SER A O 1
ATOM 1751 N N . ILE A 1 220 ? 12.640 6.833 1.014 1.00 92.81 220 ILE A N 1
ATOM 1752 C CA . ILE A 1 220 ? 12.333 7.748 2.119 1.00 92.81 220 ILE A CA 1
ATOM 1753 C C . ILE A 1 220 ? 10.826 8.021 2.177 1.00 92.81 220 ILE A C 1
ATOM 1755 O O . ILE A 1 220 ? 10.234 7.891 3.246 1.00 92.81 220 ILE A O 1
ATOM 1759 N N . VAL A 1 221 ? 10.173 8.340 1.053 1.00 90.69 221 VAL A N 1
ATOM 1760 C CA . VAL A 1 221 ? 8.713 8.544 1.007 1.00 90.69 221 VAL A CA 1
ATOM 1761 C C . VAL A 1 221 ? 7.954 7.279 1.433 1.00 90.69 221 VAL A C 1
ATOM 1763 O O . VAL A 1 221 ? 6.992 7.389 2.198 1.00 90.69 221 VAL A O 1
ATOM 1766 N N . ALA A 1 222 ? 8.425 6.097 1.017 1.00 91.31 222 ALA A N 1
ATOM 1767 C CA . ALA A 1 222 ? 7.933 4.768 1.395 1.00 91.31 222 ALA A CA 1
ATOM 1768 C C . ALA A 1 222 ? 7.965 4.506 2.905 1.00 91.31 222 ALA A C 1
ATOM 1770 O O . ALA A 1 222 ? 7.110 3.793 3.421 1.00 91.31 222 ALA A O 1
ATOM 1771 N N . ILE A 1 223 ? 8.891 5.135 3.629 1.00 92.69 223 ILE A N 1
ATOM 1772 C CA . ILE A 1 223 ? 9.012 5.019 5.087 1.00 92.69 223 ILE A CA 1
ATOM 1773 C C . ILE A 1 223 ? 8.249 6.145 5.798 1.00 92.69 223 ILE A C 1
ATOM 1775 O O . ILE A 1 223 ? 7.482 5.904 6.735 1.00 92.69 223 ILE A O 1
ATOM 1779 N N . VAL A 1 224 ? 8.436 7.390 5.353 1.00 94.12 224 VAL A N 1
ATOM 1780 C CA . VAL A 1 224 ? 7.891 8.584 6.011 1.00 94.12 224 VAL A CA 1
ATOM 1781 C C . VAL A 1 224 ? 6.367 8.622 5.925 1.00 94.12 224 VAL A C 1
ATOM 1783 O O . VAL A 1 224 ? 5.714 8.945 6.917 1.00 94.12 224 VAL A O 1
ATOM 1786 N N . THR A 1 225 ? 5.774 8.257 4.787 1.00 92.94 225 THR A N 1
ATOM 1787 C CA . THR A 1 225 ? 4.314 8.317 4.611 1.00 92.94 225 THR A CA 1
ATOM 1788 C C . THR A 1 225 ? 3.574 7.369 5.569 1.00 92.94 225 THR A C 1
ATOM 1790 O O . THR A 1 225 ? 2.724 7.852 6.330 1.00 92.94 225 THR A O 1
ATOM 1793 N N . PRO A 1 226 ? 3.910 6.063 5.656 1.00 93.50 226 PRO A N 1
ATOM 1794 C CA . PRO A 1 226 ? 3.352 5.169 6.673 1.00 93.50 226 PRO A CA 1
ATOM 1795 C C . PRO A 1 226 ? 3.570 5.660 8.103 1.00 93.50 226 PRO A C 1
ATOM 1797 O O . PRO A 1 226 ? 2.650 5.586 8.921 1.00 93.50 226 PRO A O 1
ATOM 1800 N N . LEU A 1 227 ? 4.751 6.213 8.407 1.00 95.12 227 LEU A N 1
ATOM 1801 C CA . LEU A 1 227 ? 5.061 6.764 9.726 1.00 95.12 227 LEU A CA 1
ATOM 1802 C C . LEU A 1 227 ? 4.104 7.907 10.091 1.00 95.12 227 LEU A C 1
ATOM 1804 O O . LEU A 1 227 ? 3.499 7.893 11.167 1.00 95.12 227 LEU A O 1
ATOM 1808 N N . VAL A 1 228 ? 3.928 8.875 9.191 1.00 95.12 228 VAL A N 1
ATOM 1809 C CA . VAL A 1 228 ? 3.044 10.032 9.386 1.00 95.12 228 VAL A CA 1
ATOM 1810 C C . VAL A 1 228 ? 1.589 9.589 9.549 1.00 95.12 228 VAL A C 1
ATOM 1812 O O . VAL A 1 228 ? 0.907 10.067 10.461 1.00 95.12 228 VAL A O 1
ATOM 1815 N N . ILE A 1 229 ? 1.122 8.636 8.738 1.00 93.94 229 ILE A N 1
ATOM 1816 C CA . ILE A 1 229 ? -0.240 8.091 8.825 1.00 93.94 229 ILE A CA 1
ATOM 1817 C C . ILE A 1 229 ? -0.451 7.364 10.156 1.00 93.94 229 ILE A C 1
ATOM 1819 O O . ILE A 1 229 ? -1.398 7.670 10.886 1.00 93.94 229 ILE A O 1
ATOM 1823 N N . ALA A 1 230 ? 0.440 6.441 10.522 1.00 94.06 230 ALA A N 1
ATOM 1824 C CA . ALA A 1 230 ? 0.304 5.645 11.737 1.00 94.06 230 ALA A CA 1
ATOM 1825 C C . ALA A 1 230 ? 0.400 6.508 13.005 1.00 94.06 230 ALA A C 1
ATOM 1827 O O . ALA A 1 230 ? -0.412 6.361 13.926 1.00 94.06 230 ALA A O 1
ATOM 1828 N N . LEU A 1 231 ? 1.351 7.450 13.057 1.00 94.62 231 LEU A N 1
ATOM 1829 C CA . LEU A 1 231 ? 1.494 8.387 14.174 1.00 94.62 231 LEU A CA 1
ATOM 1830 C C . LEU A 1 231 ? 0.323 9.369 14.246 1.00 94.62 231 LEU A C 1
ATOM 1832 O O . LEU A 1 231 ? -0.171 9.639 15.344 1.00 94.62 231 LEU A O 1
ATOM 1836 N N . GLY A 1 232 ? -0.146 9.873 13.103 1.00 94.62 232 GLY A N 1
ATOM 1837 C CA . GLY A 1 232 ? -1.318 10.739 13.012 1.00 94.62 232 GLY A CA 1
ATOM 1838 C C . GLY A 1 232 ? -2.572 10.044 13.539 1.00 94.62 232 GLY A C 1
ATOM 1839 O O . GLY A 1 232 ? -3.251 10.579 14.419 1.00 94.62 232 GLY A O 1
ATOM 1840 N N . LEU A 1 233 ? -2.823 8.808 13.096 1.00 93.38 233 LEU A N 1
ATOM 1841 C CA . LEU A 1 233 ? -3.941 7.983 13.550 1.00 93.38 233 LEU A CA 1
ATOM 1842 C C . LEU A 1 233 ? -3.842 7.677 15.053 1.00 93.38 233 LEU A C 1
ATOM 1844 O O . LEU A 1 233 ? -4.805 7.863 15.800 1.00 93.38 233 LEU A O 1
ATOM 1848 N N . LYS A 1 234 ? -2.653 7.287 15.530 1.00 95.12 234 LYS A N 1
ATOM 1849 C CA . LYS A 1 234 ? -2.365 7.044 16.953 1.00 95.12 234 LYS A CA 1
ATOM 1850 C C . LYS A 1 234 ? -2.655 8.275 17.810 1.00 95.12 234 LYS A C 1
ATOM 1852 O O . LYS A 1 234 ? -3.321 8.156 18.840 1.00 95.12 234 LYS A O 1
ATOM 1857 N N . ARG A 1 235 ? -2.176 9.455 17.399 1.00 94.06 235 ARG A N 1
ATOM 1858 C CA . ARG A 1 235 ? -2.423 10.728 18.098 1.00 94.06 235 ARG A CA 1
ATOM 1859 C C . ARG A 1 235 ? -3.913 11.076 18.095 1.00 94.06 235 ARG A C 1
ATOM 1861 O O . ARG A 1 235 ? -4.457 11.361 19.159 1.00 94.06 235 ARG A O 1
ATOM 1868 N N . GLY A 1 236 ? -4.580 10.966 16.946 1.00 92.31 236 GLY A N 1
ATOM 1869 C CA . GLY A 1 236 ? -6.003 11.283 16.793 1.00 92.31 236 GLY A CA 1
ATOM 1870 C C . GLY A 1 236 ? -6.936 10.386 17.610 1.00 92.31 236 GLY A C 1
ATOM 1871 O O . GLY A 1 236 ? -7.917 10.876 18.168 1.00 92.31 236 GLY A O 1
ATOM 1872 N N . LEU A 1 237 ? -6.624 9.091 17.730 1.00 92.06 237 LEU A N 1
ATOM 1873 C CA . LEU A 1 237 ? -7.410 8.137 18.525 1.00 92.06 237 LEU A CA 1
ATOM 1874 C C . LEU A 1 237 ? -7.162 8.268 20.035 1.00 92.06 237 LEU A C 1
ATOM 1876 O O . LEU A 1 237 ? -8.077 8.054 20.836 1.00 92.06 237 LEU A O 1
ATOM 1880 N N . LYS A 1 238 ? -5.937 8.615 20.452 1.00 91.94 238 LYS A N 1
ATOM 1881 C CA . LYS A 1 238 ? -5.629 8.853 21.871 1.00 91.94 238 LYS A CA 1
ATOM 1882 C C . LYS A 1 238 ? -6.204 10.170 22.372 1.00 91.94 238 LYS A C 1
ATOM 1884 O O . LYS A 1 238 ? -6.738 10.196 23.477 1.00 91.94 238 LYS A O 1
ATOM 1889 N N . ASN A 1 239 ? -6.121 11.228 21.567 1.00 89.00 239 ASN A N 1
ATOM 1890 C CA . ASN A 1 239 ? -6.590 12.557 21.934 1.00 89.00 239 ASN A CA 1
ATOM 1891 C C . ASN A 1 239 ? -7.570 13.121 20.883 1.00 89.00 239 ASN A C 1
ATOM 1893 O O . ASN A 1 239 ? -7.162 13.826 19.956 1.00 89.00 239 ASN A O 1
ATOM 1897 N N . PRO A 1 240 ? -8.882 12.865 21.046 1.00 83.12 240 PRO A N 1
ATOM 1898 C CA . PRO A 1 240 ? -9.906 13.354 20.128 1.00 83.12 240 PRO A CA 1
ATOM 1899 C C . PRO A 1 240 ? -10.033 14.886 20.059 1.00 83.12 240 PRO A C 1
ATOM 1901 O O . PRO A 1 240 ? -10.641 15.403 19.123 1.00 83.12 240 PRO A O 1
ATOM 1904 N N . LYS A 1 241 ? -9.457 15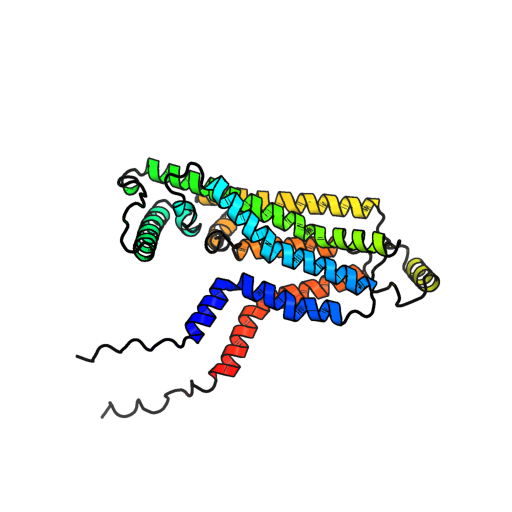.629 21.013 1.00 86.62 241 LYS A N 1
ATOM 1905 C CA . LYS A 1 241 ? -9.518 17.099 21.037 1.00 86.62 241 LYS A CA 1
ATOM 1906 C C . LYS A 1 241 ? -8.541 17.763 20.061 1.00 86.62 241 LYS A C 1
ATOM 1908 O O . LYS A 1 241 ? -8.647 18.960 19.825 1.00 86.62 241 LYS A O 1
ATOM 1913 N N . ILE A 1 242 ? -7.604 17.010 19.479 1.00 88.62 242 ILE A N 1
ATOM 1914 C CA . ILE A 1 242 ? -6.677 17.542 18.473 1.00 88.62 242 ILE A CA 1
ATOM 1915 C C . ILE A 1 242 ? -7.471 18.003 17.242 1.00 88.62 242 ILE A C 1
ATOM 1917 O O . ILE A 1 242 ? -8.145 17.192 16.602 1.00 88.62 242 ILE A O 1
ATOM 1921 N N . ASN A 1 243 ? -7.351 19.291 16.901 1.00 87.38 243 ASN A N 1
ATOM 1922 C CA . ASN A 1 243 ? -8.053 19.923 15.777 1.00 87.38 243 ASN A CA 1
ATOM 1923 C C . ASN A 1 243 ? -7.168 20.143 14.533 1.00 87.38 243 ASN A C 1
ATOM 1925 O O . ASN A 1 243 ? -7.508 20.927 13.655 1.00 87.38 243 ASN A O 1
ATOM 1929 N N . HIS A 1 244 ? -6.029 19.455 14.430 1.00 92.94 244 HIS A N 1
ATOM 1930 C CA . HIS A 1 244 ? -5.212 19.507 13.216 1.00 92.94 244 HIS A CA 1
ATOM 1931 C C . HIS A 1 244 ? -5.970 18.849 12.042 1.00 92.94 244 HIS A C 1
ATOM 1933 O O . HIS A 1 244 ? -6.368 17.685 12.189 1.00 92.94 244 HIS A O 1
ATOM 1939 N N . PRO A 1 245 ? -6.133 19.509 10.875 1.00 92.50 245 PRO A N 1
ATOM 1940 C CA . PRO A 1 245 ? -6.982 19.026 9.779 1.00 92.50 245 PRO A CA 1
ATOM 1941 C C . PRO A 1 245 ? -6.662 17.596 9.334 1.00 92.50 245 PRO A C 1
ATOM 1943 O O . PRO A 1 245 ? -7.544 16.742 9.292 1.00 92.50 245 PRO A O 1
ATOM 1946 N N . PHE A 1 246 ? -5.379 17.300 9.112 1.00 89.06 246 PHE A N 1
ATOM 1947 C CA . PHE A 1 246 ? -4.923 15.963 8.722 1.00 89.06 246 PHE A CA 1
ATOM 1948 C C . PHE A 1 246 ? -5.231 14.882 9.776 1.00 89.06 246 PHE A C 1
ATOM 1950 O O . PHE A 1 246 ? -5.761 13.824 9.450 1.00 89.06 246 PHE A O 1
ATOM 1957 N N . ILE A 1 247 ? -4.970 15.152 11.062 1.00 92.88 247 ILE A N 1
ATOM 1958 C CA . ILE A 1 247 ? -5.235 14.197 12.153 1.00 92.88 247 ILE A CA 1
ATOM 1959 C C . ILE A 1 247 ? -6.743 13.972 12.308 1.00 92.88 247 ILE A C 1
ATOM 1961 O O . ILE A 1 247 ? -7.187 12.846 12.543 1.00 92.88 247 ILE A O 1
ATOM 1965 N N . LYS A 1 248 ? -7.539 15.035 12.153 1.00 89.00 248 LYS A N 1
ATOM 1966 C CA . LYS A 1 248 ? -9.000 14.964 12.158 1.00 89.00 248 LYS A CA 1
ATOM 1967 C C . LYS A 1 248 ? -9.505 14.097 11.004 1.00 89.00 248 LYS A C 1
ATOM 1969 O O . LYS A 1 248 ? -10.315 13.210 11.254 1.00 89.00 248 LYS A O 1
ATOM 1974 N N . ALA A 1 249 ? -8.992 14.296 9.789 1.00 88.31 249 ALA A N 1
ATOM 1975 C CA . ALA A 1 249 ? -9.332 13.486 8.622 1.00 88.31 249 ALA A CA 1
ATOM 1976 C C . ALA A 1 249 ? -8.989 12.005 8.843 1.00 88.31 249 ALA A C 1
ATOM 1978 O O . ALA A 1 249 ? -9.881 11.163 8.753 1.00 88.31 249 ALA A O 1
ATOM 1979 N N . LEU A 1 250 ? -7.748 11.696 9.247 1.00 88.88 250 LEU A N 1
ATOM 1980 C CA . LEU A 1 250 ? -7.311 10.327 9.554 1.00 88.88 250 LEU A CA 1
ATOM 1981 C C . LEU A 1 250 ? -8.202 9.646 10.595 1.00 88.88 250 LEU A C 1
ATOM 1983 O O . LEU A 1 250 ? -8.547 8.476 10.453 1.00 88.88 250 LEU A O 1
ATOM 1987 N N . ARG A 1 251 ? -8.605 10.374 11.642 1.00 88.75 251 ARG A N 1
ATOM 1988 C CA . ARG A 1 251 ? -9.518 9.847 12.660 1.00 88.75 251 ARG A CA 1
ATOM 1989 C C . ARG A 1 251 ? -10.899 9.529 12.083 1.00 88.75 251 ARG A C 1
ATOM 1991 O O . ARG A 1 251 ? -11.474 8.507 12.450 1.00 88.75 251 ARG A O 1
ATOM 1998 N N . THR A 1 252 ? -11.433 10.376 11.206 1.00 85.75 252 THR A N 1
ATOM 1999 C CA . THR A 1 252 ? -12.735 10.155 10.555 1.00 85.75 252 THR A CA 1
ATOM 2000 C C . THR A 1 252 ? -12.717 8.891 9.694 1.00 85.75 252 THR A C 1
ATOM 2002 O O . THR A 1 252 ? -13.641 8.079 9.761 1.00 85.75 252 THR A O 1
ATOM 2005 N N . VAL A 1 253 ? -11.627 8.669 8.957 1.00 83.88 253 VAL A N 1
ATOM 2006 C CA . VAL A 1 253 ? -11.457 7.497 8.083 1.00 83.88 253 VAL A CA 1
ATOM 2007 C C . VAL A 1 253 ? -10.758 6.315 8.766 1.00 83.88 253 VAL A C 1
ATOM 2009 O O . VAL A 1 253 ? -10.384 5.353 8.106 1.00 83.88 253 VAL A O 1
ATOM 2012 N N . ALA A 1 254 ? -10.604 6.336 10.095 1.00 85.81 254 ALA A N 1
ATOM 2013 C CA . ALA A 1 254 ? -9.880 5.304 10.846 1.00 85.81 254 ALA A CA 1
ATOM 2014 C C . ALA A 1 254 ? -10.416 3.882 10.596 1.00 85.81 254 ALA A C 1
ATOM 2016 O O . ALA A 1 254 ? -9.657 2.918 10.580 1.00 85.81 254 ALA A O 1
ATOM 2017 N N . HIS A 1 255 ? -11.728 3.764 10.385 1.00 82.38 255 HIS A N 1
ATOM 2018 C CA . HIS A 1 255 ? -12.411 2.507 10.084 1.00 82.38 255 HIS A CA 1
ATOM 2019 C C . HIS A 1 255 ? -11.975 1.886 8.748 1.00 82.38 255 HIS A C 1
ATOM 2021 O O . HIS A 1 255 ? -12.034 0.672 8.592 1.00 82.38 255 HIS A O 1
ATOM 2027 N N . SER A 1 256 ? -11.492 2.689 7.798 1.00 80.81 256 SER A N 1
ATOM 2028 C CA . SER A 1 256 ? -11.012 2.205 6.501 1.00 80.81 256 SER A CA 1
ATOM 2029 C C . SER A 1 256 ? -9.665 1.482 6.600 1.00 80.81 256 SER A C 1
ATOM 2031 O O . SER A 1 256 ? -9.299 0.768 5.671 1.00 80.81 256 SER A O 1
ATOM 2033 N N . PHE A 1 257 ? -8.934 1.635 7.710 1.00 80.88 257 PHE A N 1
ATOM 2034 C CA . PHE A 1 257 ? -7.671 0.934 7.987 1.00 80.88 257 PHE A CA 1
ATOM 2035 C C . PHE A 1 257 ? -7.873 -0.384 8.752 1.00 80.88 257 PHE A C 1
ATOM 2037 O O . PHE A 1 257 ? -6.902 -1.009 9.182 1.00 80.88 257 PHE A O 1
ATOM 2044 N N . ASP A 1 258 ? -9.120 -0.803 8.988 1.00 79.75 258 ASP A N 1
ATOM 2045 C CA . ASP A 1 258 ? -9.391 -2.054 9.685 1.00 79.75 258 ASP A CA 1
ATOM 2046 C C . ASP A 1 258 ? -9.118 -3.276 8.809 1.00 79.75 258 ASP A C 1
ATOM 2048 O O . ASP A 1 258 ? -9.514 -3.357 7.649 1.00 79.75 258 ASP A O 1
ATOM 2052 N N . TYR A 1 259 ? -8.464 -4.262 9.415 1.00 72.38 259 TYR A N 1
ATOM 2053 C CA . TYR A 1 259 ? -8.087 -5.498 8.752 1.00 72.38 259 TYR A CA 1
ATOM 2054 C C . TYR A 1 259 ? -9.251 -6.470 8.716 1.00 72.38 259 TYR A C 1
ATOM 2056 O O . TYR A 1 259 ? -9.853 -6.777 9.754 1.00 72.38 259 TYR A O 1
ATOM 2064 N N . LYS A 1 260 ? -9.496 -7.079 7.556 1.00 65.25 260 LYS A N 1
ATOM 2065 C CA . LYS A 1 260 ? -10.459 -8.176 7.487 1.00 65.25 260 LYS A CA 1
ATOM 2066 C C . LYS A 1 260 ? -9.861 -9.423 8.131 1.00 65.25 260 LYS A C 1
ATOM 2068 O O . LYS A 1 260 ? -8.878 -9.977 7.645 1.00 65.25 260 LYS A O 1
ATOM 2073 N N . LYS A 1 261 ? -10.457 -9.862 9.246 1.00 63.81 261 LYS A N 1
ATOM 2074 C CA . LYS A 1 261 ? -10.018 -11.021 10.055 1.00 63.81 261 LYS A CA 1
ATOM 2075 C C . LYS A 1 261 ? -8.539 -10.972 10.505 1.00 63.81 261 LYS A C 1
ATOM 2077 O O . LYS A 1 261 ? -8.042 -11.981 10.991 1.00 63.81 261 LYS A O 1
ATOM 2082 N N . GLY A 1 262 ? -7.857 -9.825 10.392 1.00 61.56 262 GLY A N 1
ATOM 2083 C CA . GLY A 1 262 ? -6.417 -9.693 10.661 1.00 61.56 262 GLY A CA 1
ATOM 2084 C C . GLY A 1 262 ? -5.505 -10.272 9.572 1.00 61.56 262 GLY A C 1
ATOM 2085 O O . GLY A 1 262 ? -4.347 -10.537 9.858 1.00 61.56 262 GLY A O 1
ATOM 2086 N N . ILE A 1 263 ? -6.036 -10.522 8.370 1.00 59.66 263 ILE A N 1
ATOM 2087 C CA . ILE A 1 263 ? -5.320 -11.217 7.284 1.00 59.66 263 ILE A CA 1
ATOM 2088 C C . ILE A 1 263 ? -5.106 -10.294 6.081 1.00 59.66 263 ILE A C 1
ATOM 2090 O O . ILE A 1 263 ? -4.120 -10.428 5.373 1.00 59.66 263 ILE A O 1
ATOM 2094 N N . TYR A 1 264 ? -6.010 -9.340 5.859 1.00 64.00 264 TYR A N 1
ATOM 2095 C CA . TYR A 1 264 ? -5.958 -8.457 4.696 1.00 64.00 264 TYR A CA 1
ATOM 2096 C C . TYR A 1 264 ? -6.003 -6.996 5.117 1.00 64.00 264 TYR A C 1
ATOM 2098 O O . TYR A 1 264 ? -6.721 -6.651 6.063 1.00 64.00 264 TYR A O 1
ATOM 2106 N N . LEU A 1 265 ? -5.260 -6.164 4.387 1.00 69.06 265 LEU A N 1
ATOM 2107 C CA . LEU A 1 265 ? -5.238 -4.714 4.545 1.00 69.06 265 LEU A CA 1
ATOM 2108 C C . LEU A 1 265 ? -6.635 -4.111 4.374 1.00 69.06 265 LEU A C 1
ATOM 2110 O O . LEU A 1 265 ? -7.443 -4.591 3.585 1.00 69.06 265 LEU A O 1
ATOM 2114 N N . GLY A 1 266 ? -6.924 -3.044 5.115 1.00 70.06 266 GLY A N 1
ATOM 2115 C CA . GLY A 1 266 ? -8.136 -2.258 4.895 1.00 70.06 266 GLY A CA 1
ATOM 2116 C C . GLY A 1 266 ? -8.055 -1.433 3.605 1.00 70.06 266 GLY A C 1
ATOM 2117 O O . GLY A 1 266 ? -6.969 -1.167 3.088 1.00 70.06 266 GLY A O 1
ATOM 2118 N N . MET A 1 267 ? -9.202 -0.963 3.110 1.00 72.19 267 MET A N 1
ATOM 2119 C CA . MET A 1 267 ? -9.282 -0.130 1.900 1.00 72.19 267 MET A CA 1
ATOM 2120 C C . MET A 1 267 ? -8.438 1.151 2.002 1.00 72.19 267 MET A C 1
ATOM 2122 O O . MET A 1 267 ? -7.790 1.553 1.042 1.00 72.19 267 MET A O 1
ATOM 2126 N N . GLY A 1 268 ? -8.397 1.778 3.181 1.00 75.56 268 GLY A N 1
ATOM 2127 C CA . GLY A 1 268 ? -7.573 2.964 3.424 1.00 75.56 268 GLY A CA 1
ATOM 2128 C C . GLY A 1 268 ? -6.080 2.671 3.286 1.00 75.56 268 GLY A C 1
ATOM 2129 O O . GLY A 1 268 ? -5.349 3.477 2.719 1.00 75.56 268 GLY A O 1
ATOM 2130 N N . SER A 1 269 ? -5.634 1.497 3.740 1.00 79.31 269 SER A N 1
ATOM 2131 C CA . SER A 1 269 ? -4.248 1.066 3.557 1.00 79.31 269 SER A CA 1
ATOM 2132 C C . SER A 1 269 ? -3.923 0.814 2.087 1.00 79.31 269 SER A C 1
ATOM 2134 O O . SER A 1 269 ? -2.862 1.209 1.617 1.00 79.31 269 SER A O 1
ATOM 2136 N N . LEU A 1 270 ? -4.857 0.207 1.352 1.00 75.69 270 LEU A N 1
ATOM 2137 C CA . LEU A 1 270 ? -4.702 -0.073 -0.072 1.00 75.69 270 LEU A CA 1
ATOM 2138 C C . LEU A 1 270 ? -4.554 1.213 -0.896 1.00 75.69 270 LEU A C 1
ATOM 2140 O O . LEU A 1 270 ? -3.659 1.299 -1.727 1.00 75.69 270 LEU A O 1
ATOM 2144 N N . VAL A 1 271 ? -5.380 2.231 -0.626 1.00 76.81 271 VAL A N 1
ATOM 2145 C CA . VAL A 1 271 ? -5.281 3.552 -1.279 1.00 76.81 271 VAL A CA 1
ATOM 2146 C C . VAL A 1 271 ? -3.890 4.158 -1.104 1.00 76.81 271 VAL A C 1
ATOM 2148 O O . VAL A 1 271 ? -3.327 4.692 -2.056 1.00 76.81 271 VAL A O 1
ATOM 2151 N N . VAL A 1 272 ? -3.326 4.054 0.100 1.00 81.94 272 VAL A N 1
ATOM 2152 C CA . VAL A 1 272 ? -1.982 4.562 0.395 1.00 81.94 272 VAL A CA 1
ATOM 2153 C C . VAL A 1 272 ? -0.939 3.802 -0.417 1.00 81.94 272 VAL A C 1
ATOM 2155 O O . VAL A 1 272 ? -0.168 4.429 -1.133 1.00 81.94 272 VAL A O 1
ATOM 2158 N N . VAL A 1 273 ? -0.943 2.468 -0.355 1.00 80.44 273 VAL A N 1
ATOM 2159 C CA . VAL A 1 273 ? 0.033 1.628 -1.069 1.00 80.44 273 VAL A CA 1
ATOM 2160 C C . VAL A 1 273 ? -0.010 1.880 -2.577 1.00 80.44 273 VAL A C 1
ATOM 2162 O O . VAL A 1 273 ? 1.033 2.067 -3.193 1.00 80.44 273 VAL A O 1
ATOM 2165 N N . VAL A 1 274 ? -1.205 1.980 -3.157 1.00 77.62 274 VAL A N 1
ATOM 2166 C CA . VAL A 1 274 ? -1.403 2.222 -4.593 1.00 77.62 274 VAL A CA 1
ATOM 2167 C C . VAL A 1 274 ? -0.981 3.633 -5.005 1.00 77.62 274 VAL A C 1
ATOM 2169 O O . VAL A 1 274 ? -0.330 3.814 -6.030 1.00 77.62 274 VAL A O 1
ATOM 2172 N N . GLY A 1 275 ? -1.280 4.647 -4.190 1.00 81.25 275 GLY A N 1
ATOM 2173 C CA . GLY A 1 275 ? -0.782 6.001 -4.438 1.00 81.25 275 GLY A CA 1
ATOM 2174 C C . GLY A 1 275 ? 0.750 6.066 -4.423 1.00 81.25 275 GLY A C 1
ATOM 2175 O O . GLY A 1 275 ? 1.356 6.778 -5.219 1.00 81.25 275 GLY A O 1
ATOM 2176 N N . MET A 1 276 ? 1.390 5.284 -3.554 1.00 84.31 276 MET A N 1
ATOM 2177 C CA . MET A 1 276 ? 2.850 5.203 -3.472 1.00 84.31 276 MET A CA 1
ATOM 2178 C C . MET A 1 276 ? 3.451 4.392 -4.622 1.00 84.31 276 MET A C 1
ATOM 2180 O O . MET A 1 276 ? 4.463 4.801 -5.187 1.00 84.31 276 MET A O 1
ATOM 2184 N N . GLN A 1 277 ? 2.786 3.313 -5.035 1.00 82.25 277 GLN A N 1
ATOM 2185 C CA . GLN A 1 277 ? 3.106 2.574 -6.254 1.00 82.25 277 GLN A CA 1
ATOM 2186 C C . GLN A 1 277 ? 3.135 3.509 -7.467 1.00 82.25 277 GLN A C 1
ATOM 2188 O O . GLN A 1 277 ? 4.133 3.549 -8.183 1.00 82.25 277 GLN A O 1
ATOM 2193 N N . PHE A 1 278 ? 2.086 4.315 -7.653 1.00 82.19 278 PHE A N 1
ATOM 2194 C CA . PHE A 1 278 ? 1.988 5.282 -8.747 1.00 82.19 278 PHE A CA 1
ATOM 2195 C C . PHE A 1 278 ? 3.178 6.250 -8.776 1.00 82.19 278 PHE A C 1
ATOM 2197 O O . PHE A 1 278 ? 3.821 6.428 -9.812 1.00 82.19 278 PHE A O 1
ATOM 2204 N N . LEU A 1 279 ? 3.525 6.827 -7.619 1.00 84.75 279 LEU A N 1
ATOM 2205 C CA . LEU A 1 279 ? 4.688 7.709 -7.486 1.00 84.75 279 LEU A CA 1
ATOM 2206 C C . LEU A 1 279 ? 5.993 6.987 -7.838 1.00 84.75 279 LEU A C 1
ATOM 2208 O O . LEU A 1 279 ? 6.811 7.527 -8.587 1.00 84.75 279 LEU A O 1
ATOM 2212 N N . GLY A 1 280 ? 6.173 5.761 -7.347 1.00 86.19 280 GLY A N 1
ATOM 2213 C CA . GLY A 1 280 ? 7.329 4.921 -7.652 1.00 86.19 280 GLY A CA 1
ATOM 2214 C C . GLY A 1 280 ? 7.476 4.620 -9.144 1.00 86.19 280 GLY A C 1
ATOM 2215 O O . GLY A 1 280 ? 8.564 4.744 -9.703 1.00 86.19 280 GLY A O 1
ATOM 2216 N N . TYR A 1 281 ? 6.373 4.298 -9.818 1.00 81.88 281 TYR A N 1
ATOM 2217 C CA . TYR A 1 281 ? 6.350 4.002 -11.251 1.00 81.88 281 TYR A CA 1
ATOM 2218 C C . TYR A 1 281 ? 6.756 5.187 -12.122 1.00 81.88 281 TYR A C 1
ATOM 2220 O O . TYR A 1 281 ? 7.594 5.037 -13.017 1.00 81.88 281 TYR A O 1
ATOM 2228 N N . ILE A 1 282 ? 6.184 6.355 -11.832 1.00 84.75 282 ILE A N 1
ATOM 2229 C CA . ILE A 1 282 ? 6.449 7.622 -12.524 1.00 84.75 282 ILE A CA 1
ATOM 2230 C C . ILE A 1 282 ? 7.911 8.027 -12.366 1.00 84.75 282 ILE A C 1
ATOM 2232 O O . ILE A 1 282 ? 8.600 8.338 -13.334 1.00 84.75 282 ILE A O 1
ATOM 2236 N N . THR A 1 283 ? 8.409 8.010 -11.136 1.00 87.06 283 THR A N 1
ATOM 2237 C CA . THR A 1 283 ? 9.776 8.454 -10.826 1.00 87.06 283 THR A CA 1
ATOM 2238 C C . THR A 1 283 ? 10.848 7.482 -11.319 1.00 87.06 283 THR A C 1
ATOM 2240 O O . THR A 1 283 ? 11.979 7.907 -11.564 1.00 87.06 283 THR A O 1
ATOM 2243 N N . ALA A 1 284 ? 10.495 6.208 -11.508 1.00 86.62 284 ALA A N 1
ATOM 2244 C CA . ALA A 1 284 ? 11.344 5.198 -12.127 1.00 86.62 284 ALA A CA 1
ATOM 2245 C C . ALA A 1 284 ? 11.336 5.232 -13.666 1.00 86.62 284 ALA A C 1
ATOM 2247 O O . ALA A 1 284 ? 11.997 4.396 -14.277 1.00 86.62 284 ALA A O 1
ATOM 2248 N N . ALA A 1 285 ? 10.582 6.115 -14.325 1.00 84.38 285 ALA A N 1
ATOM 2249 C CA . ALA A 1 285 ? 10.633 6.219 -15.784 1.00 84.38 285 ALA A CA 1
ATOM 2250 C C . ALA A 1 285 ? 12.036 6.642 -16.253 1.00 84.38 285 ALA A C 1
ATOM 2252 O O . ALA A 1 285 ? 12.631 7.537 -15.652 1.00 84.38 285 ALA A O 1
ATOM 2253 N N . ARG A 1 286 ? 12.555 6.015 -17.319 1.00 80.00 286 ARG A N 1
ATOM 2254 C CA . ARG A 1 286 ? 13.877 6.302 -17.913 1.00 80.00 286 ARG A CA 1
ATOM 2255 C C . ARG A 1 286 ? 13.832 7.416 -18.962 1.00 80.00 286 ARG A C 1
ATOM 2257 O O . ARG A 1 286 ? 14.869 7.983 -19.283 1.00 80.00 286 ARG A O 1
ATOM 2264 N N . SER A 1 287 ? 12.646 7.738 -19.478 1.00 76.12 287 SER A N 1
ATOM 2265 C CA . SER A 1 287 ? 12.420 8.796 -20.468 1.00 76.12 287 SER A CA 1
ATOM 2266 C C . SER A 1 287 ? 11.048 9.456 -20.282 1.00 76.12 287 SER A C 1
ATOM 2268 O O . SER A 1 287 ? 10.180 8.933 -19.576 1.00 76.12 287 SER A O 1
ATOM 2270 N N . LYS A 1 288 ? 10.818 10.597 -20.947 1.00 75.94 288 LYS A N 1
ATOM 2271 C CA . LYS A 1 288 ? 9.511 11.284 -20.959 1.00 75.94 288 LYS A CA 1
ATOM 2272 C C . LYS A 1 288 ? 8.398 10.434 -21.594 1.00 75.94 288 LYS A C 1
ATOM 2274 O O . LYS A 1 288 ? 7.254 10.508 -21.153 1.00 75.94 288 LYS A O 1
ATOM 2279 N N . TYR A 1 289 ? 8.728 9.601 -22.581 1.00 75.75 289 TYR A N 1
ATOM 2280 C CA . TYR A 1 289 ? 7.771 8.691 -23.222 1.00 75.75 289 TYR A CA 1
ATOM 2281 C C . TYR A 1 289 ? 7.368 7.552 -22.291 1.00 75.75 289 TYR A C 1
ATOM 2283 O O . TYR A 1 289 ? 6.179 7.293 -22.121 1.00 75.75 289 TYR A O 1
ATOM 2291 N N . GLU A 1 290 ? 8.346 6.946 -21.610 1.00 77.19 290 GLU A N 1
ATOM 2292 C CA . GLU A 1 290 ? 8.065 5.936 -20.592 1.00 77.19 290 GLU A CA 1
ATOM 2293 C C . GLU A 1 290 ? 7.243 6.527 -19.441 1.00 77.19 290 GLU A C 1
ATOM 2295 O O . GLU A 1 290 ? 6.331 5.881 -18.934 1.00 77.19 290 GLU A O 1
ATOM 2300 N N . LEU A 1 291 ? 7.522 7.774 -19.049 1.00 82.06 291 LEU A N 1
ATOM 2301 C CA . LEU A 1 291 ? 6.744 8.488 -18.042 1.00 82.06 291 LEU A CA 1
ATOM 2302 C C . LEU A 1 291 ? 5.284 8.657 -18.475 1.00 82.06 291 LEU A C 1
ATOM 2304 O O . LEU A 1 291 ? 4.382 8.359 -17.692 1.00 82.06 291 LEU A O 1
ATOM 2308 N N . MET A 1 292 ? 5.042 9.124 -19.703 1.00 80.62 292 MET A N 1
ATOM 2309 C CA . MET A 1 292 ? 3.690 9.292 -20.237 1.00 80.62 292 MET A CA 1
ATOM 2310 C C . MET A 1 292 ? 2.947 7.953 -20.284 1.00 80.62 292 MET A C 1
ATOM 2312 O O . MET A 1 292 ? 1.821 7.862 -19.796 1.00 80.62 292 MET A O 1
ATOM 2316 N N . GLU A 1 293 ? 3.585 6.906 -20.810 1.00 77.50 293 GLU A N 1
ATOM 2317 C CA . GLU A 1 293 ? 2.987 5.576 -20.902 1.00 77.50 293 GLU A CA 1
ATOM 2318 C C . GLU A 1 293 ? 2.663 4.999 -19.521 1.00 77.50 293 GLU A C 1
ATOM 2320 O O . GLU A 1 293 ? 1.526 4.591 -19.286 1.00 77.50 293 GLU A O 1
ATOM 2325 N N . ARG A 1 294 ? 3.617 5.027 -18.582 1.00 77.81 294 ARG A N 1
ATOM 2326 C CA . ARG A 1 294 ? 3.400 4.550 -17.208 1.00 77.81 294 ARG A CA 1
ATOM 2327 C C . ARG A 1 294 ? 2.304 5.343 -16.505 1.00 77.81 294 ARG A C 1
ATOM 2329 O O . ARG A 1 294 ? 1.470 4.753 -15.828 1.00 77.81 294 ARG A O 1
ATOM 2336 N N . THR A 1 295 ? 2.265 6.663 -16.693 1.00 80.56 295 THR A N 1
ATOM 2337 C CA . THR A 1 295 ? 1.219 7.518 -16.111 1.00 80.56 295 THR A CA 1
ATOM 2338 C C . THR A 1 295 ? -0.156 7.123 -16.634 1.00 80.56 295 THR A C 1
ATOM 2340 O O . THR A 1 295 ? -1.081 6.974 -15.842 1.00 80.56 295 THR A O 1
ATOM 2343 N N . LEU A 1 296 ? -0.299 6.915 -17.947 1.00 76.12 296 LEU A N 1
ATOM 2344 C CA . LEU A 1 296 ? -1.564 6.500 -18.555 1.00 76.12 296 LEU A CA 1
ATOM 2345 C C . LEU A 1 296 ? -1.969 5.095 -18.106 1.00 76.12 296 LEU A C 1
ATOM 2347 O O . LEU A 1 296 ? -3.106 4.909 -17.685 1.00 76.12 296 LEU A O 1
ATOM 2351 N N . GLN A 1 297 ? -1.054 4.126 -18.158 1.00 72.88 297 GLN A N 1
ATOM 2352 C CA . GLN A 1 297 ? -1.321 2.744 -17.754 1.00 72.88 297 GLN A CA 1
ATOM 2353 C C . GLN A 1 297 ? -1.751 2.663 -16.290 1.00 72.88 297 GLN A C 1
ATOM 2355 O O . GLN A 1 297 ? -2.776 2.057 -15.984 1.00 72.88 297 GLN A O 1
ATOM 2360 N N . GLU A 1 298 ? -1.024 3.321 -15.389 1.00 73.00 298 GLU A N 1
ATOM 2361 C CA . GLU A 1 298 ? -1.358 3.308 -13.969 1.00 73.00 298 GLU A CA 1
ATOM 2362 C C . GLU A 1 298 ? -2.601 4.150 -13.654 1.00 73.00 298 GLU A C 1
ATOM 2364 O O . GLU A 1 298 ? -3.395 3.762 -12.803 1.00 73.00 298 GLU A O 1
ATOM 2369 N N . ALA A 1 299 ? -2.834 5.275 -14.340 1.00 72.06 299 ALA A N 1
ATOM 2370 C CA . ALA A 1 299 ? -4.071 6.042 -14.178 1.00 72.06 299 ALA A CA 1
ATOM 2371 C C . ALA A 1 299 ? -5.294 5.228 -14.620 1.00 72.06 299 ALA A C 1
ATOM 2373 O O . ALA A 1 299 ? -6.303 5.220 -13.918 1.00 72.06 299 ALA A O 1
ATOM 2374 N N . TRP A 1 300 ? -5.197 4.501 -15.737 1.00 68.00 300 TRP A N 1
ATOM 2375 C CA . TRP A 1 300 ? -6.249 3.601 -16.209 1.00 68.00 300 TRP A CA 1
ATOM 2376 C C . TRP A 1 300 ? -6.457 2.411 -15.277 1.00 68.00 300 TRP A C 1
ATOM 2378 O O . TRP A 1 300 ? -7.600 2.115 -14.923 1.00 68.00 300 TRP A O 1
ATOM 2388 N N . ALA A 1 301 ? -5.377 1.767 -14.830 1.00 67.81 301 ALA A N 1
ATOM 2389 C CA . ALA A 1 301 ? -5.449 0.691 -13.851 1.00 67.81 301 ALA A CA 1
ATOM 2390 C C . ALA A 1 301 ? -6.124 1.187 -12.563 1.00 67.81 301 ALA A C 1
ATOM 2392 O O . ALA A 1 301 ? -7.117 0.608 -12.133 1.00 67.81 301 ALA A O 1
ATOM 2393 N N . ASN A 1 302 ? -5.687 2.326 -12.018 1.00 67.06 302 ASN A N 1
ATOM 2394 C CA . ASN A 1 302 ? -6.250 2.928 -10.807 1.00 67.06 302 ASN A CA 1
ATOM 2395 C C . ASN A 1 302 ? -7.699 3.407 -10.980 1.00 67.06 302 ASN A C 1
ATOM 2397 O O . ASN A 1 302 ? -8.503 3.295 -10.053 1.00 67.06 302 ASN A O 1
ATOM 2401 N N . TYR A 1 303 ? -8.065 3.905 -12.162 1.00 65.50 303 TYR A N 1
ATOM 2402 C CA . TYR A 1 303 ? -9.442 4.257 -12.502 1.00 65.50 303 TYR A CA 1
ATOM 2403 C C . TYR A 1 303 ? -10.349 3.020 -12.481 1.00 65.50 303 TYR A C 1
ATOM 2405 O O . TYR A 1 303 ? -11.377 3.016 -11.802 1.00 65.50 303 TYR A O 1
ATOM 2413 N N . LEU A 1 304 ? -9.945 1.933 -13.143 1.00 61.88 304 LEU A N 1
ATOM 2414 C CA . LEU A 1 304 ? -10.673 0.6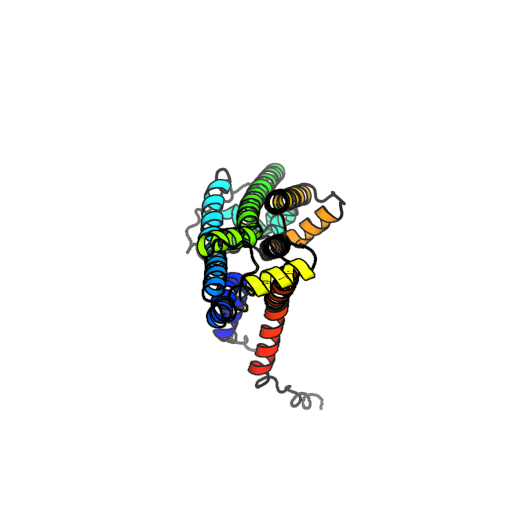61 -13.108 1.00 61.88 304 LEU A CA 1
ATOM 2415 C C . LEU A 1 304 ? -10.735 0.078 -11.682 1.00 61.88 304 LEU A C 1
ATOM 2417 O O . LEU A 1 304 ? -11.761 -0.457 -11.266 1.00 61.88 304 LEU A O 1
ATOM 2421 N N . PHE A 1 305 ? -9.670 0.264 -10.909 1.00 58.53 305 PHE A N 1
ATOM 2422 C CA . PHE A 1 305 ? -9.488 -0.212 -9.539 1.00 58.53 305 PHE A CA 1
ATOM 2423 C C . PHE A 1 305 ? -10.369 0.534 -8.512 1.00 58.53 305 PHE A C 1
ATOM 2425 O O . PHE A 1 305 ? -10.990 -0.106 -7.664 1.00 58.53 305 PHE A O 1
ATOM 2432 N N . PHE A 1 306 ? -10.456 1.870 -8.552 1.00 57.69 306 PHE A N 1
ATOM 2433 C CA . PHE A 1 306 ? -11.217 2.661 -7.564 1.00 57.69 306 PHE A CA 1
ATOM 2434 C C . PHE A 1 306 ? -12.625 3.059 -8.020 1.00 57.69 306 PHE A C 1
ATOM 2436 O O . PHE A 1 306 ? -13.521 3.169 -7.183 1.00 57.69 306 PHE A O 1
ATOM 2443 N N . LEU A 1 307 ? -12.834 3.279 -9.320 1.00 51.72 307 LEU A N 1
ATOM 2444 C CA . LEU A 1 307 ? -14.116 3.719 -9.887 1.00 51.72 307 LEU A CA 1
ATOM 2445 C C . LEU A 1 307 ? -14.793 2.623 -10.714 1.00 51.72 307 LEU A C 1
ATOM 2447 O O . LEU A 1 307 ? -16.023 2.570 -10.769 1.00 51.72 307 LEU A O 1
ATOM 2451 N N . GLY A 1 308 ? -14.017 1.720 -11.314 1.00 49.19 308 GLY A N 1
ATOM 2452 C CA . GLY A 1 308 ? -14.541 0.604 -12.095 1.00 49.19 308 GLY A CA 1
ATOM 2453 C C . GLY A 1 308 ? -15.292 -0.422 -11.248 1.00 49.19 308 GLY A C 1
ATOM 2454 O O . GLY A 1 308 ? -16.356 -0.847 -11.664 1.00 49.19 308 GLY A O 1
ATOM 2455 N N . GLU A 1 309 ? -14.831 -0.784 -10.048 1.00 49.19 309 GLU A N 1
ATOM 2456 C CA . GLU A 1 309 ? -15.512 -1.785 -9.202 1.00 49.19 309 GLU A CA 1
ATOM 2457 C C . GLU A 1 309 ? -16.974 -1.399 -8.857 1.00 49.19 309 GLU A C 1
ATOM 2459 O O . GLU A 1 309 ? -17.876 -2.197 -9.143 1.00 49.19 309 GLU A O 1
ATOM 2464 N N . PRO A 1 310 ? -17.280 -0.189 -8.338 1.00 51.47 310 PRO A N 1
ATOM 2465 C CA . PRO A 1 310 ? -18.664 0.248 -8.139 1.00 51.47 310 PRO A CA 1
ATOM 2466 C C . PRO A 1 310 ? -19.452 0.343 -9.449 1.00 51.47 310 PRO A C 1
ATOM 2468 O O . PRO A 1 310 ? -20.622 -0.032 -9.489 1.00 51.47 310 PRO A O 1
ATOM 2471 N N . THR A 1 311 ? -18.812 0.811 -10.524 1.00 45.53 311 THR A N 1
ATOM 2472 C CA . THR A 1 311 ? -19.459 1.053 -11.822 1.00 45.53 311 THR A CA 1
ATOM 2473 C C . THR A 1 311 ? -19.802 -0.248 -12.543 1.00 45.53 311 THR A C 1
ATOM 2475 O O . THR A 1 311 ? -20.919 -0.398 -13.020 1.00 45.53 311 THR A O 1
ATOM 2478 N N . TRP A 1 312 ? -18.905 -1.233 -12.562 1.00 43.44 312 TRP A N 1
ATOM 2479 C CA . TRP A 1 312 ? -19.148 -2.569 -13.105 1.00 43.44 312 TRP A CA 1
ATOM 2480 C C . TRP A 1 312 ? -20.165 -3.330 -12.270 1.00 43.44 312 TRP A C 1
ATOM 2482 O O . TRP A 1 312 ? -21.067 -3.938 -12.833 1.00 43.44 312 TRP A O 1
ATOM 2492 N N . THR A 1 313 ? -20.092 -3.242 -10.940 1.00 49.28 313 THR A N 1
ATOM 2493 C CA . THR A 1 313 ? -21.105 -3.850 -10.063 1.00 49.28 313 THR A CA 1
ATOM 2494 C C . THR A 1 313 ? -22.485 -3.225 -10.297 1.00 49.28 313 THR A C 1
ATOM 2496 O O . THR A 1 313 ? -23.488 -3.934 -10.335 1.00 49.28 313 THR A O 1
ATOM 2499 N N . PHE A 1 314 ? -22.548 -1.911 -10.524 1.00 47.03 314 PHE A N 1
ATOM 2500 C CA . PHE A 1 314 ? -23.776 -1.195 -10.866 1.00 47.03 314 PHE A CA 1
ATOM 2501 C C . PHE A 1 314 ? -24.296 -1.528 -12.275 1.00 47.03 314 PHE A C 1
ATOM 2503 O O . PHE A 1 314 ? -25.488 -1.783 -12.440 1.00 47.03 314 PHE A O 1
ATOM 2510 N N . LEU A 1 315 ? -23.427 -1.559 -13.289 1.00 44.97 315 LEU A N 1
ATOM 2511 C CA . LEU A 1 315 ? -23.781 -1.844 -14.684 1.00 44.97 315 LEU A CA 1
ATOM 2512 C C . LEU A 1 315 ? -24.178 -3.304 -14.889 1.00 44.97 315 LEU A C 1
ATOM 2514 O O . LEU A 1 315 ? -25.211 -3.565 -15.497 1.00 44.97 315 LEU A O 1
ATOM 2518 N N . LEU A 1 316 ? -23.413 -4.251 -14.344 1.00 46.84 316 LEU A N 1
ATOM 2519 C CA . LEU A 1 316 ? -23.763 -5.673 -14.353 1.00 46.84 316 LEU A CA 1
ATOM 2520 C C . LEU A 1 316 ? -25.003 -5.921 -13.499 1.00 46.84 316 LEU A C 1
ATOM 2522 O O . LEU A 1 316 ? -25.865 -6.695 -13.897 1.00 46.84 316 LEU A O 1
ATOM 2526 N N . GLY A 1 317 ? -25.145 -5.205 -12.380 1.00 43.81 317 GLY A N 1
ATOM 2527 C CA . GLY A 1 317 ? -26.375 -5.196 -11.600 1.00 43.81 317 GLY A CA 1
ATOM 2528 C C . GLY A 1 317 ? -27.578 -4.764 -12.444 1.00 43.81 317 GLY A C 1
ATOM 2529 O O . GLY A 1 317 ? -28.574 -5.473 -12.515 1.00 43.81 317 GLY A O 1
ATOM 2530 N N . ARG A 1 318 ? -27.488 -3.654 -13.177 1.00 42.84 318 ARG A N 1
ATOM 2531 C CA . ARG A 1 318 ? -28.560 -3.225 -14.088 1.00 42.84 318 ARG A CA 1
ATOM 2532 C C . ARG A 1 318 ? -28.794 -4.199 -15.240 1.00 42.84 318 ARG A C 1
ATOM 2534 O O . ARG A 1 318 ? -29.943 -4.491 -15.540 1.00 42.84 318 ARG A O 1
ATOM 2541 N N . ALA A 1 319 ? -27.745 -4.714 -15.872 1.00 51.25 319 ALA A N 1
ATOM 2542 C CA . ALA A 1 319 ? -27.863 -5.616 -17.015 1.00 51.25 319 ALA A CA 1
ATOM 2543 C C . ALA A 1 319 ? -28.461 -6.982 -16.632 1.00 51.25 319 ALA A C 1
ATOM 2545 O O . ALA A 1 319 ? -29.232 -7.549 -17.402 1.00 51.25 319 ALA A O 1
ATOM 2546 N N . LEU A 1 320 ? -28.146 -7.490 -15.436 1.00 43.41 320 LEU A N 1
ATOM 2547 C CA . LEU A 1 320 ? -28.612 -8.790 -14.950 1.00 43.41 320 LEU A CA 1
ATOM 2548 C C . LEU A 1 320 ? -29.942 -8.701 -14.181 1.00 43.41 320 LEU A C 1
ATOM 2550 O O . LEU A 1 320 ? -30.724 -9.647 -14.230 1.00 43.41 320 LEU A O 1
ATOM 2554 N N . PHE A 1 321 ? -30.240 -7.575 -13.517 1.00 46.47 321 PHE A N 1
ATOM 2555 C CA . PHE A 1 321 ? -31.445 -7.404 -12.687 1.00 46.47 321 PHE A CA 1
ATOM 2556 C C . PHE A 1 321 ? -32.548 -6.530 -13.318 1.00 46.47 321 PHE A C 1
ATOM 2558 O O . PHE A 1 321 ? -33.635 -6.434 -12.749 1.00 46.47 321 PHE A O 1
ATOM 2565 N N . ASN A 1 322 ? -32.360 -5.980 -14.528 1.00 44.00 322 ASN A N 1
ATOM 2566 C CA . ASN A 1 322 ? -33.440 -5.299 -15.271 1.00 44.00 322 ASN A CA 1
ATOM 2567 C C . ASN A 1 322 ? -34.584 -6.226 -15.729 1.00 44.00 322 ASN A C 1
ATOM 2569 O O . ASN A 1 322 ? -35.541 -5.745 -16.334 1.00 44.00 322 ASN A O 1
ATOM 2573 N N . ARG A 1 323 ? -34.531 -7.540 -15.461 1.00 42.62 323 ARG A N 1
ATOM 2574 C CA . ARG A 1 323 ? -35.640 -8.452 -15.788 1.00 42.62 323 ARG A CA 1
ATOM 2575 C C . ARG A 1 323 ? -36.684 -8.641 -14.684 1.00 42.62 323 ARG A C 1
ATOM 2577 O O . ARG A 1 323 ? -37.779 -9.073 -15.021 1.00 42.62 323 ARG A O 1
ATOM 2584 N N . GLU A 1 324 ? -36.425 -8.267 -13.427 1.00 41.78 324 GLU A N 1
ATOM 2585 C CA . GLU A 1 324 ? -37.363 -8.562 -12.317 1.00 41.78 324 GLU A CA 1
ATOM 2586 C C . GLU A 1 324 ? -37.910 -7.349 -11.554 1.00 41.78 324 GLU A C 1
ATOM 2588 O O . GLU A 1 324 ? -38.697 -7.510 -10.627 1.00 41.78 324 GLU A O 1
ATOM 2593 N N . GLN A 1 325 ? -37.603 -6.124 -11.977 1.00 40.62 325 GLN A N 1
ATOM 2594 C CA . GLN A 1 325 ? -38.310 -4.938 -11.485 1.00 40.62 325 GLN A CA 1
ATOM 2595 C C . GLN A 1 325 ? -39.047 -4.239 -12.623 1.00 40.62 325 GLN A C 1
ATOM 2597 O O . GLN A 1 325 ? -38.793 -3.081 -12.943 1.00 40.62 325 GLN A O 1
ATOM 2602 N N . ARG A 1 326 ? -40.026 -4.937 -13.217 1.00 33.50 326 ARG A N 1
ATOM 2603 C CA . ARG A 1 326 ? -41.208 -4.203 -13.678 1.00 33.50 326 ARG A CA 1
ATOM 2604 C C . ARG A 1 326 ? -41.881 -3.664 -12.416 1.00 33.50 326 ARG A C 1
ATOM 2606 O O . ARG A 1 326 ? -42.107 -4.445 -11.490 1.00 33.50 326 ARG A O 1
ATOM 2613 N N . PRO A 1 327 ? -42.146 -2.356 -12.327 1.00 33.88 327 PRO A N 1
ATOM 2614 C CA . PRO A 1 327 ? -42.800 -1.814 -11.156 1.00 33.88 327 PRO A CA 1
ATOM 2615 C C . PRO A 1 327 ? -44.167 -2.492 -11.032 1.00 33.88 327 PRO A C 1
ATOM 2617 O O . PRO A 1 327 ? -44.899 -2.603 -12.015 1.00 33.88 327 PRO A O 1
ATOM 2620 N N . LEU A 1 328 ? -44.515 -2.941 -9.826 1.00 34.91 328 LEU A N 1
ATOM 2621 C CA . LEU A 1 328 ? -45.890 -3.252 -9.429 1.00 34.91 328 LEU A CA 1
ATOM 2622 C C . LEU A 1 328 ? -46.712 -1.946 -9.426 1.00 34.91 328 LEU A C 1
ATOM 2624 O O . LEU A 1 328 ? -47.230 -1.508 -8.408 1.00 34.91 328 LEU A O 1
ATOM 2628 N N . VAL A 1 329 ? -46.809 -1.286 -10.578 1.00 36.25 329 VAL A N 1
ATOM 2629 C CA . VAL A 1 329 ? -47.780 -0.236 -10.878 1.00 36.25 329 VAL A CA 1
ATOM 2630 C C . VAL A 1 329 ? -48.899 -0.946 -11.624 1.00 36.25 329 VAL A C 1
ATOM 2632 O O . VAL A 1 329 ? -48.977 -0.870 -12.837 1.00 36.25 329 VAL A O 1
ATOM 2635 N N . HIS A 1 330 ? -49.654 -1.765 -10.889 1.00 35.06 330 HIS A N 1
ATOM 2636 C CA . HIS A 1 330 ? -51.026 -2.212 -11.171 1.00 35.06 330 HIS A CA 1
ATOM 2637 C C . HIS A 1 330 ? -51.450 -3.191 -10.062 1.00 35.06 330 HIS A C 1
ATOM 2639 O O . HIS A 1 330 ? -51.385 -4.403 -10.225 1.00 35.06 330 HIS A O 1
ATOM 2645 N N . SER A 1 331 ? -51.821 -2.656 -8.895 1.00 35.94 331 SER A N 1
ATOM 2646 C CA . SER A 1 331 ? -52.822 -3.282 -7.998 1.00 35.94 331 SER A CA 1
ATOM 2647 C C . SER A 1 331 ? -53.250 -2.398 -6.817 1.00 35.94 331 SER A C 1
ATOM 2649 O O . SER A 1 331 ? -54.195 -2.749 -6.124 1.00 35.94 331 SER A O 1
ATOM 2651 N N . ILE A 1 332 ? -52.684 -1.201 -6.616 1.00 35.94 332 ILE A N 1
ATOM 2652 C CA . ILE A 1 332 ? -53.264 -0.217 -5.680 1.00 35.94 332 ILE A CA 1
ATOM 2653 C C . ILE A 1 332 ? -54.303 0.637 -6.424 1.00 35.94 332 ILE A C 1
ATOM 2655 O O . ILE A 1 332 ? -54.087 1.809 -6.714 1.00 35.94 332 ILE A O 1
ATOM 2659 N N . LYS A 1 333 ? -55.412 0.001 -6.808 1.00 35.16 333 LYS A N 1
ATOM 2660 C CA . LYS A 1 333 ? -56.683 0.643 -7.184 1.00 35.16 333 LYS A CA 1
ATOM 2661 C C . LYS A 1 333 ? -57.824 -0.367 -6.979 1.00 35.16 333 LYS A C 1
ATOM 2663 O O . LYS A 1 333 ? -58.466 -0.781 -7.932 1.00 35.16 333 LYS A O 1
ATOM 2668 N N . SER A 1 334 ? -58.016 -0.824 -5.739 1.00 40.41 334 SER A N 1
ATOM 2669 C CA . SER A 1 334 ? -59.260 -1.501 -5.311 1.00 40.41 334 SER A CA 1
ATOM 2670 C C . SER A 1 334 ? -59.442 -1.571 -3.782 1.00 40.41 334 SER A C 1
ATOM 2672 O O . SER A 1 334 ? -60.044 -2.515 -3.287 1.00 40.41 334 SER A O 1
ATOM 2674 N N . CYS A 1 335 ? -58.912 -0.608 -3.018 1.00 39.62 335 CYS A N 1
ATOM 2675 C CA . CYS A 1 335 ? -59.223 -0.468 -1.581 1.00 39.62 335 CYS A CA 1
ATOM 2676 C C . CYS A 1 335 ? -59.569 0.982 -1.202 1.00 39.62 335 CYS A C 1
ATOM 2678 O O . CYS A 1 335 ? -59.232 1.435 -0.112 1.00 39.62 335 CYS A O 1
ATOM 2680 N N . VAL A 1 336 ? -60.206 1.702 -2.125 1.00 39.72 336 VAL A N 1
ATOM 2681 C CA . VAL A 1 336 ? -61.054 2.865 -1.841 1.00 39.72 336 VAL A CA 1
ATOM 2682 C C . VAL A 1 336 ? -62.189 2.778 -2.855 1.00 39.72 336 VAL A C 1
ATOM 2684 O O . VAL A 1 336 ? -62.039 3.242 -3.982 1.00 39.72 336 VAL A O 1
ATOM 2687 N N . ASP A 1 337 ? -63.162 1.935 -2.519 1.00 35.34 337 ASP A N 1
ATOM 2688 C CA . ASP A 1 337 ? -64.609 2.190 -2.543 1.00 35.34 337 ASP A CA 1
ATOM 2689 C C . ASP A 1 337 ? -65.311 0.991 -1.889 1.00 35.34 337 ASP A C 1
ATOM 2691 O O . ASP A 1 337 ? -65.059 -0.158 -2.330 1.00 35.34 337 ASP A O 1
#

Foldseek 3Di:
DDDPDDPDPPPVVVVVVVVCVLVVLVVVLVCCVPVPLVCCLVVDPDPLSNVLSVLLNCLVSCCSPPVLLVLLVVLLVVLCPPQPASLLLQQFLQCLQDLVSVVVSVVVSQVVCCVVPVRPPPGDPPPCCNVDSVSSLVNSLSSLVSLLVSQLVSQLVLLLSLLCSLVVSQVVSCVVPVDSDDVSVPPPDDPVVVVVVCVVVPPQFQDPVNLVVLNVVLNVCSNVVSVCLSVLCSCCSSDVPDPDPVSVVSSVCSRQQRASVSRHGGNVSVVSSLVSSLSSQLSSQRGPVSNVVSNVSSVVVVCCVPVVVVVVCVVVCCVVVVPPPPDPPPDPPDPPD